Protein AF-A0A359IE74-F1 (afdb_monomer_lite)

Secondary structure (DSSP, 8-state):
-GGGGSS-EEEEETTEEEEE-GGGHHHHHHHHHH-HHHHHHHHHHHSHHHHHHHSS---HHHHHHHHHHHHHHHHHHHHHHHHHHH-S-GGG-HHHHHHHHHHHHHHHHHHHHHHHHHTHHHH-TTSPPPPSS--HHHHHHHHHHHHHHHHHHHHHHHHHHH-HHHHHHTTPPP-GGGGGTTTHHHHHHHHHHHHHHHHHHHIIIIISTT-S-HHHHHTT-S--TTHHHHHHHHHHHHHHHHHHHHHHHHHHHHHHHHHHHHHHHHS--

Sequence (269 aa):
SFFLNIHPLNINMEPIDIPLYMGLFFPVYIAIVWGWKYGLASAFSGGYLSILLFRHGTDYGQLYFFTFYILWVLWHGLGKNFSRETGDTVWTNMIVLELLYRFVVILSVFTLFPVLVSLKSTLWAGSTPIRSILSTTEARYHILVQSIFGLYSILFFRVALTNSQVRRFFHLEPLPWKRHVNIFFPGLIFLILLCWLVSAFIRYIIIYSGTIPFVNILFYQIYNQSVIRDMLPVYVLTVSLIYLEYTIRKLHIQWDSTLADVHTKYCKQ

Structure (mmCIF, N/CA/C/O backbone):
data_AF-A0A359IE74-F1
#
_entry.id   AF-A0A359IE74-F1
#
loop_
_atom_site.group_PDB
_atom_site.id
_ato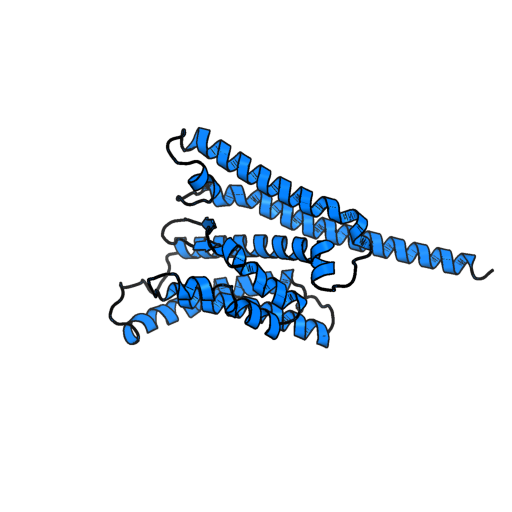m_site.type_symbol
_atom_site.label_atom_id
_atom_site.label_alt_id
_atom_site.label_comp_id
_atom_site.label_asym_id
_atom_site.label_entity_id
_atom_site.label_seq_id
_atom_site.pdbx_PDB_ins_code
_atom_site.Cartn_x
_atom_site.Cartn_y
_atom_site.Cartn_z
_atom_site.occupancy
_atom_site.B_iso_or_equiv
_atom_site.auth_seq_id
_atom_site.auth_comp_id
_atom_site.auth_asym_id
_atom_site.auth_atom_id
_atom_site.pdbx_PDB_model_num
ATOM 1 N N . SER A 1 1 ? -3.377 -16.150 -0.375 1.00 52.22 1 SER A N 1
ATOM 2 C CA . SER A 1 1 ? -2.047 -15.540 -0.577 1.00 52.22 1 SER A CA 1
ATOM 3 C C . SER A 1 1 ? -1.299 -16.197 -1.729 1.00 52.22 1 SER A C 1
ATOM 5 O O . SER A 1 1 ? -1.081 -15.525 -2.722 1.00 52.22 1 SER A O 1
ATOM 7 N N . PHE A 1 2 ? -1.008 -17.505 -1.666 1.00 51.34 2 PHE A N 1
ATOM 8 C CA . PHE A 1 2 ? -0.170 -18.208 -2.653 1.00 51.34 2 PHE A CA 1
ATOM 9 C C . PHE A 1 2 ? -0.592 -18.014 -4.127 1.00 51.34 2 PHE A C 1
ATOM 11 O O . PHE A 1 2 ? 0.207 -17.543 -4.926 1.00 51.34 2 PHE A O 1
ATOM 18 N N . PHE A 1 3 ? -1.865 -18.245 -4.477 1.00 55.50 3 PHE A N 1
ATOM 19 C CA . PHE A 1 3 ? -2.357 -18.048 -5.854 1.00 55.50 3 PHE A CA 1
ATOM 20 C C . PHE A 1 3 ? -2.338 -16.585 -6.338 1.00 55.50 3 PHE A C 1
ATOM 22 O O . PHE A 1 3 ? -2.220 -16.325 -7.530 1.00 55.50 3 PHE A O 1
ATOM 29 N N . LEU A 1 4 ? -2.404 -15.616 -5.418 1.00 55.91 4 LEU A N 1
ATOM 30 C CA . LEU A 1 4 ? -2.333 -14.182 -5.736 1.00 55.91 4 LEU A CA 1
ATOM 31 C C . LEU A 1 4 ? -0.892 -13.698 -5.964 1.00 55.91 4 LEU A C 1
ATOM 33 O O . LEU A 1 4 ? -0.689 -12.533 -6.301 1.00 55.91 4 LEU A O 1
ATOM 37 N N . ASN A 1 5 ? 0.093 -14.583 -5.786 1.00 61.34 5 ASN A N 1
ATOM 38 C CA . ASN A 1 5 ? 1.496 -14.330 -6.098 1.00 61.34 5 ASN A CA 1
ATOM 39 C C . ASN A 1 5 ? 1.911 -14.900 -7.470 1.00 61.34 5 ASN A C 1
ATOM 41 O O . ASN A 1 5 ? 3.084 -14.828 -7.815 1.00 61.34 5 ASN A O 1
ATOM 45 N N . ILE A 1 6 ? 0.976 -15.458 -8.253 1.00 59.03 6 ILE A N 1
ATOM 46 C CA . ILE A 1 6 ? 1.282 -16.112 -9.539 1.00 59.03 6 ILE A CA 1
ATOM 47 C C . ILE A 1 6 ? 1.442 -15.093 -10.681 1.00 59.03 6 ILE A C 1
ATOM 49 O O . ILE A 1 6 ? 2.279 -15.282 -11.558 1.00 59.03 6 ILE A O 1
ATOM 53 N N . HIS A 1 7 ? 0.689 -13.987 -10.654 1.00 63.03 7 HIS A N 1
ATOM 54 C CA . HIS A 1 7 ? 0.748 -12.945 -11.683 1.00 63.03 7 HIS A CA 1
ATOM 55 C C . HIS A 1 7 ? 1.039 -11.577 -11.058 1.00 63.03 7 HIS A C 1
ATOM 57 O O . HIS A 1 7 ? 0.107 -10.908 -10.601 1.00 63.03 7 HIS A O 1
ATOM 63 N N . PRO A 1 8 ? 2.315 -11.157 -10.993 1.00 67.81 8 PRO A N 1
ATOM 64 C CA . PRO A 1 8 ? 2.643 -9.824 -10.523 1.00 67.81 8 PRO A CA 1
ATOM 65 C C . PRO A 1 8 ? 2.157 -8.756 -11.501 1.00 67.81 8 PRO A C 1
ATOM 67 O O . PRO A 1 8 ? 2.210 -8.917 -12.721 1.00 67.81 8 PRO A O 1
ATOM 70 N N . LEU A 1 9 ? 1.745 -7.624 -10.940 1.00 64.88 9 LEU A N 1
ATOM 71 C CA . LEU A 1 9 ? 1.675 -6.363 -11.660 1.00 64.88 9 LEU A CA 1
ATOM 72 C C . LEU A 1 9 ? 3.102 -5.856 -11.840 1.00 64.88 9 LEU A C 1
ATOM 74 O O . LEU A 1 9 ? 3.692 -5.322 -10.904 1.00 64.88 9 LEU A O 1
ATOM 78 N N . ASN A 1 10 ? 3.680 -6.058 -13.016 1.00 66.38 10 ASN A N 1
ATOM 79 C CA . ASN A 1 10 ? 5.027 -5.577 -13.288 1.00 66.38 10 ASN A CA 1
ATOM 80 C C . ASN A 1 10 ? 4.929 -4.095 -13.607 1.00 66.38 10 ASN A C 1
ATOM 82 O O . ASN A 1 10 ? 4.446 -3.727 -14.667 1.00 66.38 10 ASN A O 1
ATOM 86 N N . ILE A 1 11 ? 5.353 -3.229 -12.692 1.00 61.28 11 ILE A N 1
ATOM 87 C CA . ILE A 1 11 ? 5.540 -1.826 -13.050 1.00 61.28 11 ILE A CA 1
ATOM 88 C C . ILE A 1 11 ? 6.911 -1.768 -13.716 1.00 61.28 11 ILE A C 1
ATOM 90 O O . ILE A 1 11 ? 7.940 -1.726 -13.039 1.00 61.28 11 ILE A O 1
ATOM 94 N N . ASN A 1 12 ? 6.906 -1.876 -15.044 1.00 58.06 12 ASN A N 1
ATOM 95 C CA . ASN A 1 12 ? 8.107 -1.783 -15.854 1.00 58.06 12 ASN A CA 1
ATOM 96 C C . ASN A 1 12 ? 8.307 -0.315 -16.248 1.00 58.06 12 ASN A C 1
ATOM 98 O O . ASN A 1 12 ? 7.604 0.222 -17.109 1.00 58.06 12 ASN A O 1
ATOM 102 N N . MET A 1 13 ? 9.230 0.365 -15.572 1.00 51.66 13 MET A N 1
ATOM 103 C CA . MET A 1 13 ? 9.846 1.569 -16.116 1.00 51.66 13 MET A CA 1
ATOM 104 C C . MET A 1 13 ? 11.349 1.345 -16.068 1.00 51.66 13 MET A C 1
ATOM 106 O O . MET A 1 13 ? 11.939 1.336 -14.988 1.00 51.66 13 MET A O 1
ATOM 110 N N . GLU A 1 14 ? 11.947 1.088 -17.230 1.00 50.47 14 GLU A N 1
ATOM 111 C CA . GLU A 1 14 ? 13.381 0.862 -17.374 1.00 50.47 14 GLU A CA 1
ATOM 112 C C . GLU A 1 14 ? 14.179 1.881 -16.538 1.00 50.47 14 GLU A C 1
ATOM 114 O O . GLU A 1 14 ? 13.863 3.078 -16.566 1.00 50.47 14 GLU A O 1
ATOM 119 N N . PRO A 1 15 ? 15.191 1.432 -15.773 1.00 49.62 15 PRO A N 1
ATOM 120 C CA . PRO A 1 15 ? 15.859 0.129 -15.868 1.00 49.62 15 PRO A CA 1
ATOM 121 C C . PRO A 1 15 ? 15.415 -0.932 -14.834 1.00 49.62 15 PRO A C 1
ATOM 123 O O . PRO A 1 15 ? 16.080 -1.959 -14.721 1.00 49.62 15 PRO A O 1
ATOM 126 N N . ILE A 1 16 ? 14.343 -0.717 -14.053 1.00 50.56 16 ILE A N 1
ATOM 127 C CA . ILE A 1 16 ? 13.986 -1.612 -12.932 1.00 50.56 16 ILE A CA 1
ATOM 128 C C . ILE A 1 16 ? 12.548 -2.133 -13.050 1.00 50.56 16 ILE A C 1
ATOM 130 O O . ILE A 1 16 ? 11.581 -1.379 -12.930 1.00 50.56 16 ILE A O 1
ATOM 134 N N . ASP A 1 17 ? 12.424 -3.455 -13.171 1.00 56.72 17 ASP A N 1
ATOM 135 C CA . ASP A 1 17 ? 11.164 -4.186 -13.051 1.00 56.72 17 ASP A CA 1
ATOM 136 C C . ASP A 1 17 ? 10.795 -4.411 -11.582 1.00 56.72 17 ASP A C 1
ATOM 138 O O . ASP A 1 17 ? 11.480 -5.144 -10.860 1.00 56.72 17 ASP A O 1
ATOM 142 N N . ILE A 1 18 ? 9.685 -3.816 -11.134 1.00 61.81 18 ILE A N 1
ATOM 143 C CA . ILE A 1 18 ? 9.160 -4.039 -9.781 1.00 61.81 18 ILE A CA 1
ATOM 144 C C . ILE A 1 18 ? 7.861 -4.846 -9.882 1.00 61.81 18 ILE A C 1
ATOM 146 O O . ILE A 1 18 ? 6.803 -4.277 -10.171 1.00 61.81 18 ILE A O 1
ATOM 150 N N . PRO A 1 19 ? 7.915 -6.169 -9.646 1.00 65.50 19 PRO A N 1
ATOM 151 C CA . PRO A 1 19 ? 6.724 -6.999 -9.598 1.00 65.50 19 PRO A CA 1
ATOM 152 C C . PRO A 1 19 ? 5.940 -6.721 -8.310 1.00 65.50 19 PRO A C 1
ATOM 154 O O . PRO A 1 19 ? 6.391 -7.007 -7.199 1.00 65.50 19 PRO A O 1
ATOM 157 N N . LEU A 1 20 ? 4.739 -6.174 -8.459 1.00 68.50 20 LEU A N 1
ATOM 158 C CA . LEU A 1 20 ? 3.780 -5.978 -7.384 1.00 68.50 20 LEU A CA 1
ATOM 159 C C . LEU A 1 20 ? 2.907 -7.230 -7.234 1.00 68.50 20 LEU A C 1
ATOM 161 O O . LEU A 1 20 ? 2.077 -7.537 -8.090 1.00 68.50 20 LEU A O 1
ATOM 165 N N . TYR A 1 21 ? 3.059 -7.930 -6.113 1.00 75.06 21 TYR A N 1
ATOM 166 C CA . TYR A 1 21 ? 2.271 -9.120 -5.798 1.00 75.06 21 TYR A CA 1
ATOM 167 C C . TYR A 1 21 ? 1.145 -8.788 -4.817 1.00 75.06 21 TYR A C 1
ATOM 169 O O . TYR A 1 21 ? 1.385 -8.346 -3.692 1.00 75.06 21 TYR A O 1
ATOM 177 N N . MET A 1 22 ? -0.098 -9.062 -5.214 1.00 73.19 22 MET A N 1
ATOM 178 C CA . MET A 1 22 ? -1.274 -8.805 -4.373 1.00 73.19 22 MET A CA 1
ATOM 179 C C . MET A 1 22 ? -1.288 -9.651 -3.090 1.00 73.19 22 MET A C 1
ATOM 181 O O . MET A 1 22 ? -1.887 -9.259 -2.089 1.00 73.19 22 MET A O 1
ATOM 185 N N . GLY A 1 23 ? -0.603 -10.799 -3.065 1.00 76.38 23 GLY A N 1
ATOM 186 C CA . GLY A 1 23 ? -0.482 -11.602 -1.848 1.00 76.38 23 GLY A CA 1
ATOM 187 C C . GLY A 1 23 ? 0.313 -10.922 -0.726 1.00 76.38 23 GLY A C 1
ATOM 188 O O . GLY A 1 23 ? 0.154 -11.309 0.430 1.00 76.38 23 GLY A O 1
ATOM 189 N N . LEU A 1 24 ? 1.098 -9.875 -1.014 1.00 82.44 24 LEU A N 1
ATOM 190 C CA . LEU A 1 24 ? 1.901 -9.162 -0.007 1.00 82.44 24 LEU A CA 1
ATOM 191 C C . LEU A 1 24 ? 1.061 -8.326 0.955 1.00 82.44 24 LEU A C 1
ATOM 193 O O . LEU A 1 24 ? 1.463 -8.111 2.094 1.00 82.44 24 LEU A O 1
ATOM 197 N N . PHE A 1 25 ? -0.127 -7.889 0.545 1.00 87.31 25 PHE A N 1
ATOM 198 C CA . PHE A 1 25 ? -0.989 -7.112 1.430 1.00 87.31 25 PHE A CA 1
ATOM 199 C C . PHE A 1 25 ? -1.584 -7.958 2.563 1.00 87.31 25 PHE A C 1
ATOM 201 O O . PHE A 1 25 ? -1.911 -7.417 3.616 1.00 87.31 25 PHE A O 1
ATOM 208 N N . PHE A 1 26 ? -1.721 -9.278 2.387 1.00 87.69 26 PHE A N 1
ATOM 209 C CA . PHE A 1 26 ? -2.405 -10.133 3.366 1.00 87.69 26 PHE A CA 1
ATOM 210 C C . PHE A 1 26 ? -1.695 -10.184 4.725 1.00 87.69 26 PHE A C 1
ATOM 212 O O . PHE A 1 26 ? -2.362 -9.961 5.737 1.00 87.69 26 PHE A O 1
ATOM 219 N N . PRO A 1 27 ? -0.373 -10.424 4.802 1.00 90.81 27 PRO A N 1
ATOM 220 C CA . PRO A 1 27 ? 0.292 -10.491 6.102 1.00 90.81 27 PRO A CA 1
ATOM 221 C C . PRO A 1 27 ? 0.348 -9.140 6.817 1.00 90.81 27 PRO A C 1
ATOM 223 O O . PRO A 1 27 ? 0.246 -9.091 8.040 1.00 90.81 27 PRO A O 1
ATOM 226 N N . VAL A 1 28 ? 0.414 -8.037 6.066 1.00 92.44 28 VAL A N 1
ATOM 227 C CA . VAL A 1 28 ? 0.318 -6.681 6.626 1.00 92.44 28 VAL A CA 1
ATOM 228 C C . VAL A 1 28 ? -1.088 -6.413 7.147 1.00 92.44 28 VAL A C 1
ATOM 230 O O . VAL A 1 28 ? -1.244 -5.933 8.263 1.00 92.44 28 VAL A O 1
ATOM 233 N N . TYR A 1 29 ? -2.119 -6.794 6.394 1.00 91.25 29 TYR A N 1
ATOM 234 C CA . TYR A 1 29 ? -3.507 -6.705 6.837 1.00 91.25 29 TYR A CA 1
ATOM 235 C C . TYR A 1 29 ? -3.725 -7.475 8.150 1.00 91.25 29 TYR A C 1
ATOM 237 O O . TYR A 1 29 ? -4.303 -6.950 9.100 1.00 91.25 29 TYR A O 1
ATOM 245 N N . ILE A 1 30 ? -3.193 -8.697 8.244 1.00 91.69 30 ILE A N 1
ATOM 246 C CA . ILE A 1 30 ? -3.219 -9.498 9.473 1.00 91.69 30 ILE A CA 1
ATOM 247 C C . ILE A 1 30 ? -2.476 -8.790 10.614 1.00 91.69 30 ILE A C 1
ATOM 249 O O . ILE A 1 30 ? -2.966 -8.776 11.744 1.00 91.69 30 ILE A O 1
ATOM 253 N N . ALA A 1 31 ? -1.331 -8.164 10.330 1.00 94.19 31 ALA A N 1
ATOM 254 C CA . ALA A 1 31 ? -0.577 -7.396 11.315 1.00 94.19 31 ALA A CA 1
ATOM 255 C C . ALA A 1 31 ? -1.369 -6.190 11.846 1.00 94.19 31 ALA A C 1
ATOM 257 O O . ALA A 1 31 ? -1.415 -5.984 13.057 1.00 94.19 31 ALA A O 1
ATOM 258 N N . ILE A 1 32 ? -2.043 -5.441 10.967 1.00 92.81 32 ILE A N 1
ATOM 259 C CA . ILE A 1 32 ? -2.901 -4.302 11.335 1.00 92.81 32 ILE A CA 1
ATOM 260 C C . ILE A 1 32 ? -4.031 -4.751 12.272 1.00 92.81 32 ILE A C 1
ATOM 262 O O . ILE A 1 32 ? -4.409 -4.027 13.191 1.00 92.81 32 ILE A O 1
ATOM 266 N N . VAL A 1 33 ? -4.574 -5.951 12.058 1.00 92.06 33 VAL A N 1
ATOM 267 C CA . VAL A 1 33 ? -5.719 -6.455 12.822 1.00 92.06 33 VAL A CA 1
ATOM 268 C C . VAL A 1 33 ? -5.304 -7.082 14.158 1.00 92.06 33 VAL A C 1
ATOM 270 O O . VAL A 1 33 ? -5.846 -6.727 15.210 1.00 92.06 33 VAL A O 1
ATOM 273 N N . TRP A 1 34 ? -4.349 -8.013 14.139 1.00 92.38 34 TRP A N 1
ATOM 274 C CA . TRP A 1 34 ? -4.013 -8.848 15.299 1.00 92.38 34 TRP A CA 1
ATOM 275 C C . TRP A 1 34 ? -2.658 -8.529 15.942 1.00 92.38 34 TRP A C 1
ATOM 277 O O . TRP A 1 34 ? -2.411 -8.962 17.072 1.00 92.38 34 TRP A O 1
ATOM 287 N N . GLY A 1 35 ? -1.822 -7.725 15.288 1.00 93.50 35 GLY A N 1
ATOM 288 C CA . GLY A 1 35 ? -0.485 -7.350 15.743 1.00 93.50 35 GLY A CA 1
ATOM 289 C C . GLY A 1 35 ? 0.632 -8.122 15.036 1.00 93.50 35 GLY A C 1
ATOM 290 O O . GLY A 1 35 ? 0.406 -9.076 14.285 1.00 93.50 35 GLY A O 1
ATOM 291 N N . TRP A 1 36 ? 1.874 -7.712 15.295 1.00 95.06 36 TRP A N 1
ATOM 292 C CA . TRP A 1 36 ? 3.046 -8.154 14.526 1.00 95.06 36 TRP A CA 1
ATOM 293 C C . TRP A 1 36 ? 3.308 -9.666 14.578 1.00 95.06 36 TRP A C 1
ATOM 295 O O . TRP A 1 36 ? 3.717 -10.235 13.570 1.00 95.06 36 TRP A O 1
ATOM 305 N N . LYS A 1 37 ? 3.034 -10.339 15.708 1.00 95.31 37 LYS A N 1
ATOM 306 C CA . LYS A 1 37 ? 3.275 -11.789 15.866 1.00 95.31 37 LYS A CA 1
ATOM 307 C C . LYS A 1 37 ? 2.498 -12.609 14.830 1.00 95.31 37 LYS A C 1
ATOM 309 O O . LYS A 1 37 ? 3.065 -13.465 14.156 1.00 95.31 3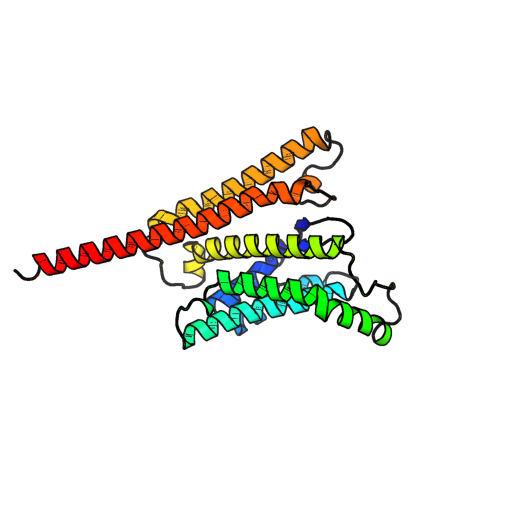7 LYS A O 1
ATOM 314 N N . TYR A 1 38 ? 1.213 -12.298 14.668 1.00 93.25 38 TYR A N 1
ATOM 315 C CA . TYR A 1 38 ? 0.338 -12.960 13.698 1.00 93.25 38 TYR A CA 1
ATOM 316 C C . TYR A 1 38 ? 0.671 -12.547 12.263 1.00 93.25 38 TYR A C 1
ATOM 318 O O . TYR A 1 38 ? 0.653 -13.381 11.359 1.00 93.25 38 TYR A O 1
ATOM 326 N N . GLY A 1 39 ? 1.028 -11.274 12.062 1.00 92.31 39 GLY A N 1
ATOM 327 C CA . GLY A 1 39 ? 1.494 -10.771 10.772 1.00 92.31 39 GLY A CA 1
ATOM 328 C C . GLY A 1 39 ? 2.724 -11.524 10.269 1.00 92.31 39 GLY A C 1
ATOM 329 O O . GLY A 1 39 ? 2.730 -12.007 9.139 1.00 92.31 39 GLY A O 1
ATOM 330 N N . LEU A 1 40 ? 3.740 -11.697 11.120 1.00 93.25 40 LEU A N 1
ATOM 331 C CA . LEU A 1 40 ? 4.943 -12.458 10.784 1.00 93.25 40 LEU A CA 1
ATOM 332 C C . LEU A 1 40 ? 4.624 -13.923 10.492 1.00 93.25 40 LEU A C 1
ATOM 334 O O . LEU A 1 40 ? 5.048 -14.434 9.459 1.00 93.25 40 LEU A O 1
ATOM 338 N N . ALA A 1 41 ? 3.835 -14.588 11.342 1.00 92.06 41 ALA A N 1
ATOM 339 C CA . ALA A 1 41 ? 3.424 -15.972 11.101 1.00 92.06 41 ALA A CA 1
ATOM 340 C C . ALA A 1 41 ? 2.729 -16.131 9.733 1.00 92.06 41 ALA A C 1
ATOM 342 O O . ALA A 1 41 ? 2.985 -17.086 8.996 1.00 92.06 41 ALA A O 1
ATOM 343 N N . SER A 1 42 ? 1.905 -15.156 9.337 1.00 89.06 42 SER A N 1
ATOM 344 C CA . SER A 1 42 ? 1.301 -15.128 8.003 1.00 89.06 42 SER A CA 1
ATOM 345 C C . SER A 1 42 ? 2.318 -14.857 6.886 1.00 89.06 42 SER A C 1
ATOM 347 O O . SER A 1 42 ? 2.252 -15.476 5.822 1.00 89.06 42 SER A O 1
ATOM 349 N N . ALA A 1 43 ? 3.284 -13.968 7.116 1.00 87.62 43 ALA A N 1
ATOM 350 C CA . ALA A 1 43 ? 4.324 -13.647 6.145 1.00 87.62 43 ALA A CA 1
ATOM 351 C C . ALA A 1 43 ? 5.191 -14.870 5.814 1.00 87.62 43 ALA A C 1
ATOM 353 O O . ALA A 1 43 ? 5.470 -15.111 4.636 1.00 87.62 43 ALA A O 1
ATOM 354 N N . PHE A 1 44 ? 5.542 -15.665 6.830 1.00 86.06 44 PHE A N 1
ATOM 355 C CA . PHE A 1 44 ? 6.344 -16.881 6.685 1.00 86.06 44 PHE A CA 1
ATOM 356 C C . PHE A 1 44 ? 5.555 -18.095 6.165 1.00 86.06 44 PHE A C 1
ATOM 358 O O . PHE A 1 44 ? 6.159 -18.993 5.596 1.00 86.06 44 PHE A O 1
ATOM 365 N N . SER A 1 45 ? 4.225 -18.135 6.285 1.00 81.62 45 SER A N 1
ATOM 366 C CA . SER A 1 45 ? 3.417 -19.278 5.807 1.00 81.62 45 SER A CA 1
ATOM 367 C C . SER A 1 45 ? 2.969 -19.188 4.343 1.00 81.62 45 SER A C 1
ATOM 369 O O . SER A 1 45 ? 2.544 -20.187 3.769 1.00 81.62 45 SER A O 1
ATOM 371 N N . GLY A 1 46 ? 3.054 -18.019 3.700 1.00 66.75 46 GLY A N 1
ATOM 372 C CA . GLY A 1 46 ? 2.651 -17.895 2.292 1.00 66.75 46 GLY A CA 1
ATOM 373 C C . GLY A 1 46 ? 2.797 -16.512 1.656 1.00 66.75 46 GLY A C 1
ATOM 374 O O . GLY A 1 46 ? 2.189 -16.268 0.611 1.00 66.75 46 GLY A O 1
ATOM 375 N N . GLY A 1 47 ? 3.530 -15.587 2.287 1.00 68.31 47 GLY A N 1
ATOM 376 C CA . GLY A 1 47 ? 3.841 -14.257 1.752 1.00 68.31 47 GLY A CA 1
ATOM 377 C C . GLY A 1 47 ? 5.059 -14.273 0.822 1.00 68.31 47 GLY A C 1
ATOM 378 O O . GLY A 1 47 ? 5.260 -15.221 0.063 1.00 68.31 47 GLY A O 1
ATOM 379 N N . TYR A 1 48 ? 5.907 -13.244 0.913 1.00 70.56 48 TYR A N 1
ATOM 380 C CA . TYR A 1 48 ? 7.122 -13.108 0.092 1.00 70.56 48 TYR A CA 1
ATOM 381 C C . TYR A 1 48 ? 8.125 -14.266 0.271 1.00 70.56 48 TYR A C 1
ATOM 383 O O . TYR A 1 48 ? 8.942 -14.494 -0.614 1.00 70.56 48 TYR A O 1
ATOM 391 N N . LEU A 1 49 ? 8.034 -15.058 1.352 1.00 71.12 49 LEU A N 1
ATOM 392 C CA . LEU A 1 49 ? 8.858 -16.264 1.510 1.00 71.12 49 LEU A CA 1
ATOM 393 C C . LEU A 1 49 ? 8.654 -17.251 0.351 1.00 71.12 49 LEU A C 1
ATOM 395 O O . LEU A 1 49 ? 9.619 -17.824 -0.136 1.00 71.12 49 LEU A O 1
ATOM 399 N N . SER A 1 50 ? 7.420 -17.402 -0.138 1.00 64.94 50 SER A N 1
ATOM 400 C CA . SER A 1 50 ? 7.154 -18.238 -1.316 1.00 64.94 50 SER A CA 1
ATOM 401 C C . SER A 1 50 ? 7.900 -17.719 -2.552 1.00 64.94 50 SER A C 1
ATOM 403 O O . SER A 1 50 ? 8.533 -18.488 -3.264 1.00 64.94 50 SER A O 1
ATOM 405 N N . ILE A 1 51 ? 7.929 -16.403 -2.754 1.00 65.88 51 ILE A N 1
ATOM 406 C CA . ILE A 1 51 ? 8.653 -15.770 -3.864 1.00 65.88 51 ILE A CA 1
ATOM 407 C C . ILE A 1 51 ? 10.164 -16.003 -3.722 1.00 65.88 51 ILE A C 1
ATOM 409 O O . ILE A 1 51 ? 10.827 -16.300 -4.710 1.00 65.88 51 ILE A O 1
ATOM 413 N N . LEU A 1 52 ? 10.693 -15.922 -2.499 1.00 68.38 52 LEU A N 1
ATOM 414 C CA . LEU A 1 52 ? 12.109 -16.145 -2.204 1.00 68.38 52 LEU A CA 1
ATOM 415 C C . LEU A 1 52 ? 12.533 -17.613 -2.385 1.00 68.38 52 LEU A C 1
ATOM 417 O O . LEU A 1 52 ? 13.646 -17.870 -2.826 1.00 68.38 52 LEU A O 1
ATOM 421 N N . LEU A 1 53 ? 11.656 -18.571 -2.067 1.00 65.94 53 LEU A N 1
ATOM 422 C CA . LEU A 1 53 ? 11.942 -20.005 -2.190 1.00 65.94 53 LEU A CA 1
ATOM 423 C C . LEU A 1 53 ? 11.793 -20.534 -3.624 1.00 65.94 53 LEU A C 1
ATOM 425 O O . LEU A 1 53 ? 12.519 -21.448 -4.005 1.00 65.94 53 LEU A O 1
ATOM 429 N N . PHE A 1 54 ? 10.857 -19.990 -4.409 1.00 61.66 54 PHE A N 1
ATOM 430 C CA . PHE A 1 54 ? 10.519 -20.523 -5.736 1.00 61.66 54 PHE A CA 1
ATOM 431 C C . PHE A 1 54 ? 11.120 -19.738 -6.912 1.00 61.66 54 PHE A C 1
ATOM 433 O O . PHE A 1 54 ? 11.096 -20.233 -8.039 1.00 61.66 54 PHE A O 1
ATOM 440 N N . ARG A 1 55 ? 11.674 -18.536 -6.697 1.00 61.12 55 ARG A N 1
ATOM 441 C CA . ARG A 1 55 ? 12.358 -17.782 -7.757 1.00 61.12 55 ARG A CA 1
ATOM 442 C C . ARG A 1 55 ? 13.852 -18.112 -7.758 1.00 61.12 55 ARG A C 1
ATOM 444 O O . ARG A 1 55 ? 14.576 -17.753 -6.837 1.00 61.12 55 ARG A O 1
ATOM 451 N N . HIS A 1 56 ? 14.327 -18.775 -8.811 1.00 44.12 56 HIS A N 1
ATOM 452 C CA . HIS A 1 56 ? 15.760 -18.996 -9.015 1.00 44.12 56 HIS A CA 1
ATOM 453 C C . HIS A 1 56 ? 16.467 -17.686 -9.399 1.00 44.12 56 HIS A C 1
ATOM 455 O O . HIS A 1 56 ? 16.038 -16.994 -10.321 1.00 44.12 56 HIS A O 1
ATOM 461 N N . GLY A 1 57 ? 17.548 -17.363 -8.682 1.00 47.69 57 GLY A N 1
ATOM 462 C CA . GLY A 1 57 ? 18.366 -16.159 -8.870 1.00 47.69 57 GLY A CA 1
ATOM 463 C C . GLY A 1 57 ? 18.383 -15.300 -7.608 1.00 47.69 57 GLY A C 1
ATOM 464 O O . GLY A 1 57 ? 17.545 -14.421 -7.442 1.00 47.69 57 GLY A O 1
ATOM 465 N N . THR A 1 58 ? 19.312 -15.565 -6.690 1.00 48.91 58 THR A N 1
ATOM 466 C CA . THR A 1 58 ? 19.494 -14.785 -5.456 1.00 48.91 58 THR A CA 1
ATOM 467 C C . THR A 1 58 ? 20.215 -13.475 -5.750 1.00 48.91 58 THR A C 1
ATOM 469 O O . THR A 1 58 ? 21.404 -13.321 -5.477 1.00 48.91 58 THR A O 1
ATOM 472 N N . ASP A 1 59 ? 19.486 -12.516 -6.309 1.00 59.09 59 ASP A N 1
ATOM 473 C CA . ASP A 1 59 ? 19.970 -11.146 -6.424 1.00 59.09 59 ASP A CA 1
ATOM 474 C C . ASP A 1 59 ? 19.762 -10.397 -5.107 1.00 59.09 59 ASP A C 1
ATOM 476 O O . ASP A 1 59 ? 18.720 -10.509 -4.459 1.00 59.09 59 ASP A O 1
ATOM 480 N N . TYR A 1 60 ? 20.740 -9.569 -4.738 1.00 61.53 60 TYR A N 1
ATOM 481 C CA . TYR A 1 60 ? 20.720 -8.716 -3.545 1.00 61.53 60 TYR A CA 1
ATOM 482 C C . TYR A 1 60 ? 19.407 -7.917 -3.393 1.00 61.53 60 TYR A C 1
ATOM 484 O O . TYR A 1 60 ? 18.889 -7.728 -2.290 1.00 61.53 60 TYR A O 1
ATOM 492 N N . GLY A 1 61 ? 18.821 -7.495 -4.519 1.00 64.50 61 GLY A N 1
ATOM 493 C CA . GLY A 1 61 ? 17.533 -6.806 -4.553 1.00 64.50 61 GLY A CA 1
ATOM 494 C C . GLY A 1 61 ? 16.389 -7.616 -3.937 1.00 64.50 61 GLY A C 1
ATOM 495 O O . GLY A 1 61 ? 15.539 -7.045 -3.264 1.00 64.50 61 GLY A O 1
ATOM 496 N N . GLN A 1 62 ? 16.375 -8.944 -4.079 1.00 68.88 62 GLN A N 1
ATOM 497 C CA . GLN A 1 62 ? 15.319 -9.780 -3.501 1.00 68.88 62 GLN A CA 1
ATOM 498 C C . GLN A 1 62 ? 15.386 -9.821 -1.975 1.00 68.88 62 GLN A C 1
ATOM 500 O O . GLN A 1 62 ? 14.343 -9.738 -1.327 1.00 68.88 62 GLN A O 1
ATOM 505 N N . LEU A 1 63 ? 16.593 -9.892 -1.404 1.00 72.75 63 LEU A N 1
ATOM 506 C CA . LEU A 1 63 ? 16.789 -9.814 0.04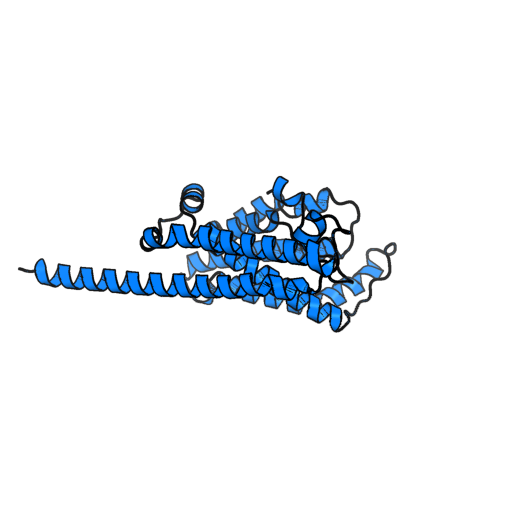4 1.00 72.75 63 LEU A CA 1
ATOM 507 C C . LEU A 1 63 ? 16.404 -8.430 0.574 1.00 72.75 63 LEU A C 1
ATOM 509 O O . LEU A 1 63 ? 15.737 -8.337 1.603 1.00 72.75 63 LEU A O 1
ATOM 513 N N . TYR A 1 64 ? 16.766 -7.365 -0.148 1.00 75.38 64 TYR A N 1
ATOM 514 C CA . TYR A 1 64 ? 16.343 -6.001 0.166 1.00 75.38 64 TYR A CA 1
ATOM 515 C C . TYR A 1 64 ? 14.809 -5.894 0.201 1.00 75.38 64 TYR A C 1
ATOM 517 O O . TYR A 1 64 ? 14.240 -5.526 1.228 1.00 75.38 64 TYR A O 1
ATOM 525 N N . PHE A 1 65 ? 14.117 -6.310 -0.864 1.00 76.25 65 PHE A N 1
ATOM 526 C CA . PHE A 1 65 ? 12.653 -6.274 -0.918 1.00 76.25 65 PHE A CA 1
ATOM 527 C C . PHE A 1 65 ? 11.996 -7.158 0.146 1.00 76.25 65 PHE A C 1
ATOM 529 O O . PHE A 1 65 ? 11.026 -6.728 0.768 1.00 76.25 65 PHE A O 1
ATOM 536 N N . PHE A 1 66 ? 12.535 -8.353 0.410 1.00 79.88 66 PHE A N 1
ATOM 537 C CA . PHE A 1 66 ? 12.043 -9.224 1.478 1.00 79.88 66 PHE A CA 1
ATOM 538 C C . PHE A 1 66 ? 12.195 -8.575 2.857 1.00 79.88 66 PHE A C 1
ATOM 540 O O . PHE A 1 66 ? 11.255 -8.581 3.649 1.00 79.88 66 PHE A O 1
ATOM 547 N N . THR A 1 67 ? 13.351 -7.969 3.130 1.00 84.56 67 THR A N 1
ATOM 548 C CA . THR A 1 67 ? 13.632 -7.297 4.405 1.00 84.56 67 THR A CA 1
ATOM 549 C C . THR A 1 67 ? 12.663 -6.146 4.631 1.00 84.56 67 THR A C 1
ATOM 551 O O . THR A 1 67 ? 12.038 -6.063 5.688 1.00 84.56 67 THR A O 1
ATOM 554 N N . PHE A 1 68 ? 12.465 -5.294 3.621 1.00 88.31 68 PHE A N 1
ATOM 555 C CA . PHE A 1 68 ? 11.501 -4.203 3.715 1.00 88.31 68 PHE A CA 1
ATOM 556 C C . PHE A 1 68 ? 10.071 -4.714 3.835 1.00 88.31 68 PHE A C 1
ATOM 558 O O . PHE A 1 68 ? 9.309 -4.173 4.630 1.00 88.31 68 PHE A O 1
ATOM 565 N N . TYR A 1 69 ? 9.713 -5.793 3.147 1.00 88.06 69 TYR A N 1
ATOM 566 C CA . TYR A 1 69 ? 8.416 -6.435 3.312 1.00 88.06 69 TYR A CA 1
ATOM 567 C C . TYR A 1 69 ? 8.178 -6.932 4.751 1.00 88.06 69 TYR A C 1
ATOM 569 O O . TYR A 1 69 ? 7.132 -6.647 5.331 1.00 88.06 69 TYR A O 1
ATOM 577 N N . ILE A 1 70 ? 9.148 -7.611 5.369 1.00 92.50 70 ILE A N 1
ATOM 578 C CA . ILE A 1 70 ? 9.052 -8.018 6.779 1.00 92.50 70 ILE A CA 1
ATOM 579 C C . ILE A 1 70 ? 8.972 -6.792 7.694 1.00 92.50 70 ILE A C 1
ATOM 581 O O . ILE A 1 70 ? 8.147 -6.764 8.609 1.00 92.50 70 ILE A O 1
ATOM 585 N N . LEU A 1 71 ? 9.757 -5.748 7.415 1.00 94.19 71 LEU A N 1
ATOM 586 C CA . LEU A 1 71 ? 9.690 -4.488 8.151 1.00 94.19 71 LEU A CA 1
ATOM 587 C C . LEU A 1 71 ? 8.310 -3.832 8.027 1.00 94.19 71 LEU A C 1
ATOM 589 O O . LEU A 1 71 ? 7.825 -3.287 9.005 1.00 94.19 71 LEU A O 1
ATOM 593 N N . TRP A 1 72 ? 7.647 -3.923 6.873 1.00 94.62 72 TRP A N 1
ATOM 594 C CA . TRP A 1 72 ? 6.295 -3.397 6.665 1.00 94.62 72 TRP A CA 1
ATOM 595 C C . TRP A 1 72 ? 5.268 -4.090 7.563 1.00 94.62 72 TRP A C 1
ATOM 597 O O . TRP A 1 72 ? 4.457 -3.437 8.222 1.00 94.62 72 TRP A O 1
ATOM 607 N N . VAL A 1 73 ? 5.343 -5.424 7.630 1.00 94.69 73 VAL A N 1
ATOM 608 C CA . VAL A 1 73 ? 4.508 -6.256 8.506 1.00 94.69 73 VAL A CA 1
ATOM 609 C C . VAL A 1 73 ? 4.757 -5.902 9.973 1.00 94.69 73 VAL A C 1
ATOM 611 O O . VAL A 1 73 ? 3.807 -5.707 10.734 1.00 94.69 73 VAL A O 1
ATOM 614 N N . LEU A 1 74 ? 6.026 -5.780 10.372 1.00 96.50 74 LEU A N 1
ATOM 615 C CA . LEU A 1 74 ? 6.408 -5.375 11.724 1.00 96.50 74 LEU A CA 1
ATOM 616 C C . LEU A 1 74 ? 5.919 -3.967 12.057 1.00 96.50 74 LEU A C 1
ATOM 618 O O . LEU A 1 74 ? 5.332 -3.776 13.114 1.00 96.50 74 LEU A O 1
ATOM 622 N N . TRP A 1 75 ? 6.116 -3.005 11.158 1.00 96.38 75 TRP A N 1
ATOM 623 C CA . TRP A 1 75 ? 5.774 -1.596 11.346 1.00 96.38 75 TRP A CA 1
ATOM 624 C C . TRP A 1 75 ? 4.296 -1.417 11.689 1.00 96.38 75 TRP A C 1
ATOM 626 O O . TRP A 1 75 ? 3.947 -0.856 12.727 1.00 96.38 75 TRP A O 1
ATOM 636 N N . HIS A 1 76 ? 3.415 -1.983 10.863 1.00 94.94 76 HIS A N 1
ATOM 637 C CA . HIS A 1 76 ? 1.973 -1.919 11.100 1.00 94.94 76 HIS A CA 1
ATOM 638 C C . HIS A 1 76 ? 1.525 -2.772 12.286 1.00 94.94 76 HIS A C 1
ATOM 640 O O . HIS A 1 76 ? 0.644 -2.369 13.046 1.00 94.94 76 HIS A O 1
ATOM 646 N N . GLY A 1 77 ? 2.149 -3.932 12.493 1.00 94.81 77 GLY A N 1
ATOM 647 C CA . GLY A 1 77 ? 1.839 -4.797 13.626 1.00 94.81 77 GLY A CA 1
ATOM 648 C C . GLY A 1 77 ? 2.245 -4.213 14.982 1.00 94.81 77 GLY A C 1
ATOM 649 O O . GLY A 1 77 ? 1.538 -4.409 15.970 1.00 94.81 77 GLY A O 1
ATOM 650 N N . LEU A 1 78 ? 3.363 -3.488 15.041 1.00 94.44 78 LEU A N 1
ATOM 651 C CA . LEU A 1 78 ? 3.793 -2.730 16.215 1.00 94.44 78 LEU A CA 1
ATOM 652 C C . LEU A 1 78 ? 2.886 -1.521 16.430 1.00 94.44 78 LEU A C 1
ATOM 654 O O . LEU A 1 78 ? 2.462 -1.296 17.559 1.00 94.44 78 LEU A O 1
ATOM 658 N N . GLY A 1 79 ? 2.495 -0.824 15.358 1.00 93.12 79 GLY A N 1
ATOM 659 C CA . GLY A 1 79 ? 1.490 0.238 15.420 1.00 93.12 79 GLY A CA 1
ATOM 660 C C . GLY A 1 79 ? 0.171 -0.235 16.041 1.00 93.12 79 GLY A C 1
ATOM 661 O O . GLY A 1 79 ? -0.393 0.451 16.895 1.00 93.12 79 GLY A O 1
ATOM 662 N N . LYS A 1 80 ? -0.290 -1.450 15.705 1.00 92.94 80 LYS A N 1
ATOM 663 C CA . LYS A 1 80 ? -1.480 -2.039 16.336 1.00 92.94 80 LYS A CA 1
ATOM 664 C C . LYS A 1 80 ? -1.281 -2.335 17.823 1.00 92.94 80 LYS A C 1
ATOM 666 O O . LYS A 1 80 ? -2.195 -2.106 18.615 1.00 92.94 80 LYS A O 1
ATOM 671 N N . ASN A 1 81 ? -0.123 -2.856 18.215 1.00 92.50 81 ASN A N 1
ATOM 672 C CA . ASN A 1 81 ? 0.165 -3.100 19.628 1.00 92.50 81 ASN A CA 1
ATOM 673 C C . ASN A 1 81 ? 0.223 -1.785 20.414 1.00 92.50 81 ASN A C 1
ATOM 675 O O . ASN A 1 81 ? -0.421 -1.673 21.450 1.00 92.50 81 ASN A O 1
ATOM 679 N N . PHE A 1 82 ? 0.883 -0.767 19.865 1.00 90.94 82 PHE A N 1
ATOM 680 C CA . PHE A 1 82 ? 0.960 0.560 20.467 1.00 90.94 82 PHE A CA 1
ATOM 681 C C . PHE A 1 82 ? -0.422 1.226 20.597 1.00 90.94 82 PHE A C 1
ATOM 683 O O . PHE A 1 82 ? -0.723 1.822 21.627 1.00 90.94 82 PHE A O 1
ATOM 690 N N . SER A 1 83 ? -1.311 1.046 19.610 1.00 90.31 83 SER A N 1
ATOM 691 C CA . SER A 1 83 ? -2.730 1.451 19.685 1.00 90.31 83 SER A CA 1
ATOM 692 C C . SER A 1 83 ? -3.484 0.786 20.834 1.00 90.31 83 SER A C 1
ATOM 694 O O . SER A 1 83 ? -4.325 1.423 21.460 1.00 90.31 83 SER A O 1
ATOM 696 N N . ARG A 1 84 ? -3.187 -0.479 21.154 1.00 88.50 84 ARG A N 1
ATOM 697 C CA . ARG A 1 84 ? -3.819 -1.154 22.300 1.00 88.50 84 ARG A CA 1
ATOM 698 C C . ARG A 1 84 ? -3.392 -0.550 23.637 1.00 88.50 84 ARG A C 1
ATOM 700 O O . ARG A 1 84 ? -4.191 -0.554 24.563 1.00 88.50 84 ARG A O 1
ATOM 707 N N . GLU A 1 85 ? -2.161 -0.055 23.731 1.00 90.44 85 GLU A N 1
ATOM 708 C CA . GLU A 1 85 ? -1.597 0.503 24.966 1.00 90.44 85 GLU A CA 1
ATOM 709 C C . GLU A 1 85 ? -1.942 1.985 25.159 1.00 90.44 85 GLU A C 1
ATOM 711 O O . GLU A 1 85 ? -2.225 2.415 26.272 1.00 90.44 85 GLU A O 1
ATOM 716 N N . THR A 1 86 ? -1.937 2.767 24.077 1.00 89.12 86 THR A N 1
ATOM 717 C CA . THR A 1 86 ? -2.078 4.237 24.120 1.00 89.12 86 THR A CA 1
ATOM 718 C C . THR A 1 86 ? -3.406 4.758 23.574 1.00 89.12 86 THR A C 1
ATOM 720 O O . THR A 1 86 ? -3.689 5.952 23.669 1.00 89.12 86 THR A O 1
ATOM 723 N N . GLY A 1 87 ? -4.235 3.874 23.020 1.00 86.69 87 GLY A N 1
ATOM 724 C CA . GLY A 1 87 ? -5.478 4.227 22.348 1.00 86.69 87 GLY A CA 1
ATOM 725 C C . GLY A 1 87 ? -5.286 4.713 20.907 1.00 86.69 87 GLY A C 1
ATOM 726 O O . GLY A 1 87 ? -4.211 4.633 20.298 1.00 86.69 87 GLY A O 1
ATOM 727 N N . ASP A 1 88 ? -6.376 5.212 20.331 1.00 82.19 88 ASP A N 1
ATOM 728 C CA . ASP A 1 88 ? -6.393 5.725 18.964 1.00 82.19 88 ASP A CA 1
ATOM 729 C C . ASP A 1 88 ? -5.879 7.172 18.931 1.00 82.19 88 ASP A C 1
ATOM 731 O O . ASP A 1 88 ? -6.566 8.117 19.314 1.00 82.19 88 ASP A O 1
ATOM 735 N N . THR A 1 89 ? -4.653 7.345 18.442 1.00 87.94 89 THR A N 1
ATOM 736 C CA . THR A 1 89 ? -3.970 8.628 18.264 1.00 87.94 89 THR A CA 1
ATOM 737 C C . THR A 1 89 ? -3.605 8.825 16.791 1.00 87.94 89 THR A C 1
ATOM 739 O O . THR A 1 89 ? -3.730 7.924 15.960 1.00 87.94 89 THR A O 1
ATOM 742 N N . VAL A 1 90 ? -3.115 10.014 16.431 1.00 85.62 90 VAL A N 1
ATOM 743 C CA . VAL A 1 90 ? -2.618 10.275 15.066 1.00 85.62 90 VAL A CA 1
ATOM 744 C C . VAL A 1 90 ? -1.461 9.332 14.704 1.00 85.62 90 VAL A C 1
ATOM 746 O O . VAL A 1 90 ? -1.369 8.889 13.563 1.00 85.62 90 VAL A O 1
ATOM 749 N N . TRP A 1 91 ? -0.632 8.961 15.682 1.00 84.12 91 TRP A N 1
ATOM 750 C CA . TRP A 1 91 ? 0.529 8.083 15.501 1.00 84.12 91 TRP A CA 1
ATOM 751 C C . TRP A 1 91 ? 0.170 6.607 15.337 1.00 84.12 91 TRP A C 1
ATOM 753 O O . TRP A 1 91 ? 0.980 5.831 14.839 1.00 84.12 91 TRP A O 1
ATOM 763 N N . THR A 1 92 ? -1.049 6.218 15.709 1.00 87.38 92 THR A N 1
ATOM 764 C CA . THR A 1 92 ? -1.574 4.866 15.489 1.00 87.38 92 THR A CA 1
ATOM 765 C C . THR A 1 92 ? -2.501 4.787 14.279 1.00 87.38 92 THR A C 1
ATOM 767 O O . THR A 1 92 ? -2.982 3.710 13.922 1.00 87.38 92 THR A O 1
ATOM 770 N N . ASN A 1 93 ? -2.724 5.911 13.591 1.00 88.88 93 ASN A N 1
ATOM 771 C CA . ASN A 1 93 ? -3.527 5.953 12.381 1.00 88.88 93 ASN A CA 1
ATOM 772 C C . ASN A 1 93 ? -2.827 5.199 11.243 1.00 88.88 93 ASN A C 1
ATOM 774 O O . ASN A 1 93 ? -1.721 5.545 10.834 1.00 88.88 93 ASN A O 1
ATOM 778 N N . MET A 1 94 ? -3.520 4.217 10.669 1.00 89.62 94 MET A N 1
ATOM 779 C CA . MET A 1 94 ? -3.021 3.388 9.569 1.00 89.62 94 MET A CA 1
ATOM 780 C C . MET A 1 94 ? -2.515 4.197 8.362 1.00 89.62 94 MET A C 1
ATOM 782 O O . MET A 1 94 ? -1.526 3.812 7.749 1.00 89.62 94 MET A O 1
ATOM 786 N N . ILE A 1 95 ? -3.165 5.317 8.018 1.00 90.81 95 ILE A N 1
ATOM 787 C CA . ILE A 1 95 ? -2.730 6.177 6.903 1.00 90.81 95 ILE A CA 1
ATOM 788 C C . ILE A 1 95 ? -1.386 6.818 7.240 1.00 90.81 95 ILE A C 1
ATOM 790 O O . ILE A 1 95 ? -0.475 6.800 6.420 1.00 90.81 95 ILE A O 1
ATOM 794 N N . VAL A 1 96 ? -1.258 7.363 8.451 1.00 92.00 96 VAL A N 1
ATOM 795 C CA . VAL A 1 96 ? -0.021 8.002 8.913 1.00 92.00 96 VAL A CA 1
ATOM 796 C C . VAL A 1 96 ? 1.104 6.974 8.971 1.00 92.00 96 VAL A C 1
ATOM 798 O O . VAL A 1 96 ? 2.176 7.220 8.428 1.00 92.00 96 VAL A O 1
ATOM 801 N N . LEU A 1 97 ? 0.842 5.796 9.544 1.00 93.88 97 LEU A N 1
ATOM 802 C CA . LEU A 1 97 ? 1.809 4.700 9.604 1.00 93.88 97 LEU A CA 1
ATOM 803 C C . LEU A 1 97 ? 2.268 4.257 8.214 1.00 93.88 97 LEU A C 1
ATOM 805 O O . LEU A 1 97 ? 3.462 4.053 8.017 1.00 93.88 97 LEU A O 1
ATOM 809 N N . GLU A 1 98 ? 1.350 4.146 7.254 1.00 94.06 98 GLU A N 1
ATOM 810 C CA . GLU A 1 98 ? 1.674 3.768 5.880 1.00 94.06 98 GLU A CA 1
ATOM 811 C C . GLU A 1 98 ? 2.513 4.842 5.178 1.00 94.06 98 GLU A C 1
ATOM 813 O O . GLU A 1 98 ? 3.543 4.521 4.591 1.00 94.06 98 GLU A O 1
ATOM 818 N N . LEU A 1 99 ? 2.136 6.120 5.282 1.00 92.88 99 LEU A N 1
ATOM 819 C CA . LEU A 1 99 ? 2.898 7.222 4.685 1.00 92.88 99 LEU A CA 1
ATOM 820 C C . LEU A 1 99 ? 4.302 7.345 5.291 1.00 92.88 99 LEU A C 1
ATOM 822 O O . LEU A 1 99 ? 5.274 7.495 4.550 1.00 92.88 99 LEU A O 1
ATOM 826 N N . LEU A 1 100 ? 4.424 7.229 6.618 1.00 94.50 100 LEU A N 1
ATOM 827 C CA . LEU A 1 100 ? 5.718 7.232 7.303 1.00 94.50 100 LEU A CA 1
ATOM 828 C C . LEU A 1 100 ? 6.575 6.043 6.875 1.00 94.50 100 LEU A C 1
ATOM 830 O O . LEU A 1 100 ? 7.755 6.217 6.580 1.00 94.50 100 LEU A O 1
ATOM 834 N N . TYR A 1 101 ? 5.984 4.851 6.774 1.00 94.62 101 TYR A N 1
ATOM 835 C CA . TYR A 1 101 ? 6.694 3.677 6.288 1.00 94.62 101 TYR A CA 1
ATOM 836 C C . TYR A 1 101 ? 7.219 3.898 4.861 1.00 94.62 101 TYR A C 1
ATOM 838 O O . TYR A 1 101 ? 8.405 3.692 4.613 1.00 94.62 101 TYR A O 1
ATOM 846 N N . ARG A 1 102 ? 6.391 4.397 3.930 1.00 93.44 102 ARG A N 1
ATOM 847 C CA . ARG A 1 102 ? 6.831 4.696 2.553 1.00 93.44 102 ARG A CA 1
ATOM 848 C C . ARG A 1 102 ? 7.943 5.728 2.512 1.00 93.44 102 ARG A C 1
ATOM 850 O O . ARG A 1 102 ? 8.891 5.551 1.754 1.00 93.44 102 ARG A O 1
ATOM 857 N N . PHE A 1 103 ? 7.864 6.756 3.349 1.00 92.94 103 PHE A N 1
ATOM 858 C CA . PHE A 1 103 ? 8.930 7.740 3.480 1.00 92.94 103 PHE A CA 1
ATOM 859 C C . PHE A 1 103 ? 10.251 7.095 3.931 1.00 92.94 103 PHE A C 1
ATOM 861 O O . PHE A 1 103 ? 11.288 7.345 3.320 1.00 92.94 103 PHE A O 1
ATOM 868 N N . VAL A 1 104 ? 10.215 6.193 4.919 1.00 93.06 104 VAL A N 1
ATOM 869 C CA . VAL A 1 104 ? 11.394 5.423 5.357 1.00 93.06 104 VAL A CA 1
ATOM 870 C C . VAL A 1 104 ? 11.947 4.549 4.228 1.00 93.06 104 VAL A C 1
ATOM 872 O O . VAL A 1 104 ? 13.158 4.535 4.015 1.00 93.06 104 VAL A O 1
ATOM 875 N N . VAL A 1 105 ? 11.092 3.857 3.463 1.00 89.69 105 VAL A N 1
ATOM 876 C CA . VAL A 1 105 ? 11.544 3.047 2.316 1.00 89.69 105 VAL A CA 1
ATOM 877 C C . VAL A 1 105 ? 12.209 3.920 1.253 1.00 89.69 105 VAL A C 1
ATOM 879 O O . VAL A 1 105 ? 13.306 3.594 0.805 1.00 89.69 105 VAL A O 1
ATOM 882 N N . ILE A 1 106 ? 11.606 5.060 0.909 1.00 89.94 106 ILE A N 1
ATOM 883 C CA . ILE A 1 106 ? 12.182 6.020 -0.040 1.00 89.94 106 ILE A CA 1
ATOM 884 C C . ILE A 1 106 ? 13.561 6.484 0.439 1.00 89.94 106 ILE A C 1
ATOM 886 O O . ILE A 1 106 ? 14.522 6.427 -0.323 1.00 89.94 106 ILE A O 1
ATOM 890 N N . LEU A 1 107 ? 13.693 6.889 1.706 1.00 89.69 107 LEU A N 1
ATOM 891 C CA . LEU A 1 107 ? 14.978 7.308 2.273 1.00 89.69 107 LEU A CA 1
ATOM 892 C C . LEU A 1 107 ? 16.017 6.186 2.270 1.00 89.69 107 LEU A C 1
ATOM 894 O O . LEU A 1 107 ? 17.204 6.438 2.050 1.00 89.69 107 LEU A O 1
ATOM 898 N N . SER A 1 108 ? 15.588 4.946 2.498 1.00 85.44 108 SER A N 1
ATOM 899 C CA . SER A 1 108 ? 16.491 3.798 2.524 1.00 85.44 108 SER A CA 1
ATOM 900 C C . SER A 1 108 ? 17.167 3.542 1.179 1.00 85.44 108 SER A C 1
ATOM 902 O O . SER A 1 108 ? 18.286 3.041 1.146 1.00 85.44 108 SER A O 1
ATOM 904 N N . VAL A 1 109 ? 16.542 3.932 0.068 1.00 80.19 109 VAL A N 1
ATOM 905 C CA . VAL A 1 109 ? 17.150 3.817 -1.261 1.00 80.19 109 VAL A CA 1
ATOM 906 C C . VAL A 1 109 ? 18.311 4.791 -1.454 1.00 80.19 109 VAL A C 1
ATOM 908 O O . VAL A 1 109 ? 19.249 4.488 -2.185 1.00 80.19 109 VAL A O 1
ATOM 911 N N . PHE A 1 110 ? 18.304 5.927 -0.759 1.00 81.25 110 PHE A N 1
ATOM 912 C CA . PHE A 1 110 ? 19.401 6.896 -0.811 1.00 81.25 110 PHE A CA 1
ATOM 913 C C . PHE A 1 110 ? 20.504 6.619 0.213 1.00 81.25 110 PHE A C 1
ATOM 915 O O . PHE A 1 110 ? 21.618 7.105 0.052 1.00 81.25 110 PHE A O 1
ATOM 922 N N . THR A 1 111 ? 20.203 5.860 1.267 1.00 84.31 111 THR A N 1
ATOM 923 C CA . THR A 1 111 ? 21.118 5.650 2.398 1.00 84.31 111 THR A CA 1
ATOM 924 C C . THR A 1 111 ? 21.559 4.196 2.515 1.00 84.31 111 THR A C 1
ATOM 926 O O . THR A 1 111 ? 22.738 3.886 2.373 1.00 84.31 111 THR A O 1
ATOM 929 N N . LEU A 1 112 ? 20.609 3.289 2.730 1.00 78.38 112 LEU A N 1
ATOM 930 C CA . LEU A 1 112 ? 20.862 1.878 2.984 1.00 78.38 112 LEU A CA 1
ATOM 931 C C . LEU A 1 112 ? 21.254 1.130 1.705 1.00 78.38 112 LEU A C 1
ATOM 933 O O . LEU A 1 112 ? 22.207 0.361 1.723 1.00 78.38 112 LEU A O 1
ATOM 937 N N . PHE A 1 113 ? 20.569 1.365 0.585 1.00 74.50 113 PHE A N 1
ATOM 938 C CA . PHE A 1 113 ? 20.828 0.649 -0.667 1.00 74.50 113 PHE A CA 1
ATOM 939 C C . PHE A 1 113 ? 22.279 0.807 -1.181 1.00 74.50 113 PHE A C 1
ATOM 941 O O . PHE A 1 113 ? 22.890 -0.216 -1.487 1.00 74.50 113 PHE A O 1
ATOM 948 N N . PRO A 1 114 ? 22.901 2.006 -1.192 1.00 74.50 114 PRO A N 1
ATOM 949 C CA . PRO A 1 114 ? 24.314 2.154 -1.555 1.00 74.50 114 PRO A CA 1
ATOM 950 C C . PRO A 1 114 ? 25.277 1.374 -0.650 1.00 74.50 114 PRO A C 1
ATOM 952 O O . PRO A 1 114 ? 26.229 0.770 -1.143 1.00 74.50 114 PRO A O 1
ATOM 955 N N . VAL A 1 115 ? 25.021 1.354 0.665 1.00 74.69 115 VAL A N 1
ATOM 956 C CA . VAL A 1 115 ? 25.820 0.595 1.649 1.00 74.69 115 VAL A CA 1
ATOM 957 C C . VAL A 1 115 ? 25.684 -0.904 1.406 1.00 74.69 115 VAL A C 1
ATOM 959 O O . VAL A 1 115 ? 26.646 -1.661 1.400 1.00 74.69 115 VAL A O 1
ATOM 962 N N . LEU A 1 116 ? 24.460 -1.342 1.167 1.00 71.44 116 LEU A N 1
ATOM 963 C CA . LEU A 1 116 ? 24.144 -2.724 0.878 1.00 71.44 116 LEU A CA 1
ATOM 964 C C . LEU A 1 116 ? 24.815 -3.203 -0.430 1.00 71.44 116 LEU A C 1
ATOM 966 O O . LEU A 1 116 ? 25.388 -4.291 -0.474 1.00 71.44 116 LEU A O 1
ATOM 970 N N . VAL A 1 117 ? 24.834 -2.363 -1.472 1.00 68.81 117 VAL A N 1
ATOM 971 C CA . VAL A 1 117 ? 25.559 -2.635 -2.725 1.00 68.81 117 VAL A CA 1
ATOM 972 C C . VAL A 1 117 ? 27.077 -2.609 -2.525 1.00 68.81 117 VAL A C 1
ATOM 974 O O . VAL A 1 117 ? 27.768 -3.422 -3.133 1.00 68.81 117 VAL A O 1
ATOM 977 N N . SER A 1 118 ? 27.627 -1.746 -1.664 1.00 69.44 118 SER A N 1
ATOM 978 C CA . SER A 1 118 ? 29.074 -1.740 -1.397 1.00 69.44 118 SER A CA 1
ATOM 979 C C . SER A 1 118 ? 29.547 -3.006 -0.673 1.00 69.44 118 SER A C 1
ATOM 981 O O . SER A 1 118 ? 30.651 -3.476 -0.935 1.00 69.44 118 SER A O 1
ATOM 983 N N . LEU A 1 119 ? 28.690 -3.622 0.149 1.00 70.12 119 LEU A N 1
ATOM 984 C CA . LEU A 1 119 ? 28.935 -4.922 0.791 1.00 70.12 119 LEU A CA 1
ATOM 985 C C . LEU A 1 119 ? 28.787 -6.120 -0.166 1.00 70.12 119 LEU A C 1
ATOM 987 O O . LEU A 1 119 ? 29.182 -7.238 0.165 1.00 70.12 119 LEU A O 1
ATOM 991 N N . LYS A 1 120 ? 28.234 -5.914 -1.370 1.00 64.69 120 LYS A N 1
ATOM 992 C CA . LYS A 1 120 ? 28.085 -6.970 -2.382 1.00 64.69 120 LYS A CA 1
ATOM 993 C C . LYS A 1 120 ? 29.442 -7.513 -2.843 1.00 64.69 120 LYS A C 1
ATOM 995 O O . LYS A 1 120 ? 29.572 -8.717 -3.051 1.00 64.69 120 LYS A O 1
ATOM 1000 N N . SER A 1 121 ? 30.441 -6.638 -2.985 1.00 57.53 121 SER A N 1
ATOM 1001 C CA . SER A 1 121 ? 31.777 -7.001 -3.479 1.00 57.53 121 SER A CA 1
ATOM 1002 C C . SER A 1 121 ? 32.555 -7.899 -2.513 1.00 57.53 121 SER A C 1
ATOM 1004 O O . SER A 1 121 ? 33.403 -8.666 -2.960 1.00 57.53 121 SER A O 1
ATOM 1006 N N . THR A 1 122 ? 32.256 -7.844 -1.212 1.00 60.41 122 THR A N 1
ATOM 1007 C CA . THR A 1 122 ? 32.966 -8.606 -0.176 1.00 60.41 122 THR A CA 1
ATOM 1008 C C . THR A 1 122 ? 32.298 -9.935 0.160 1.00 60.41 122 THR A C 1
ATOM 1010 O O . THR A 1 122 ? 32.996 -10.892 0.480 1.00 60.41 122 THR A O 1
ATOM 1013 N N . LEU A 1 123 ? 30.966 -10.024 0.076 1.00 60.50 123 LEU A N 1
ATOM 1014 C CA . LEU A 1 123 ? 30.230 -11.225 0.486 1.00 60.50 123 LEU A CA 1
ATOM 1015 C C . LEU A 1 123 ? 29.914 -12.184 -0.670 1.00 60.50 123 LEU A C 1
ATOM 1017 O O . LEU A 1 123 ? 29.898 -13.387 -0.435 1.00 60.50 123 LEU A O 1
ATOM 1021 N N . TRP A 1 124 ? 29.714 -11.697 -1.905 1.00 57.34 124 TRP A N 1
ATOM 1022 C CA . TRP A 1 124 ? 29.335 -12.520 -3.070 1.00 57.34 124 TRP A CA 1
ATOM 1023 C C . TRP A 1 124 ? 30.085 -12.110 -4.347 1.00 57.34 124 TRP A C 1
ATOM 1025 O O . TRP A 1 124 ? 29.526 -11.508 -5.269 1.00 57.34 124 TRP A O 1
ATOM 1035 N N . ALA A 1 125 ? 31.353 -12.519 -4.423 1.00 50.28 125 ALA A N 1
ATOM 1036 C CA . ALA A 1 125 ? 32.315 -12.194 -5.483 1.00 50.28 125 ALA A CA 1
ATOM 1037 C C . ALA A 1 125 ? 31.972 -12.695 -6.911 1.00 50.28 125 ALA A C 1
ATOM 1039 O O . ALA A 1 125 ? 32.761 -12.489 -7.828 1.00 50.28 125 ALA A O 1
ATOM 1040 N N . GLY A 1 126 ? 30.824 -13.350 -7.128 1.00 53.50 126 GLY A N 1
ATOM 1041 C CA . GLY A 1 126 ? 30.463 -13.983 -8.408 1.00 53.50 126 GLY A CA 1
ATOM 1042 C C . GLY A 1 126 ? 29.337 -13.314 -9.204 1.00 53.50 126 GLY A C 1
ATOM 1043 O O . GLY A 1 126 ? 28.922 -13.856 -10.223 1.00 53.50 126 GLY A O 1
ATOM 1044 N N . SER A 1 127 ? 28.792 -12.183 -8.750 1.00 53.75 127 SER A N 1
ATOM 1045 C CA . SER A 1 127 ? 27.603 -11.573 -9.368 1.00 53.75 127 SER A CA 1
ATOM 1046 C C . SER A 1 127 ? 27.916 -10.248 -10.064 1.00 53.75 127 SER A C 1
ATOM 1048 O O . SER A 1 127 ? 28.813 -9.513 -9.656 1.00 53.75 127 SER A O 1
ATOM 1050 N N . THR A 1 128 ? 27.168 -9.948 -11.130 1.00 54.38 128 THR A N 1
ATOM 1051 C CA . THR A 1 128 ? 27.351 -8.776 -12.003 1.00 54.38 128 THR A CA 1
ATOM 1052 C C . THR A 1 128 ? 27.558 -7.477 -11.211 1.00 54.38 128 THR A C 1
ATOM 1054 O O . THR A 1 128 ? 26.856 -7.244 -10.218 1.00 54.38 128 THR A O 1
ATOM 1057 N N . PRO A 1 129 ? 28.502 -6.610 -11.617 1.00 53.50 129 PRO A N 1
ATOM 1058 C CA . PRO A 1 129 ? 28.742 -5.347 -10.931 1.00 53.50 129 PRO A CA 1
ATOM 1059 C C . PRO A 1 129 ? 27.475 -4.483 -10.983 1.00 53.50 129 PRO A C 1
ATOM 1061 O O . PRO A 1 129 ? 27.010 -4.104 -12.055 1.00 53.50 129 PRO A O 1
ATOM 1064 N N . ILE A 1 130 ? 26.899 -4.192 -9.813 1.00 58.91 130 ILE A N 1
ATOM 1065 C CA . ILE A 1 130 ? 25.769 -3.265 -9.667 1.00 58.91 130 ILE A CA 1
ATOM 1066 C C . ILE A 1 130 ? 26.345 -1.896 -9.314 1.00 58.91 130 ILE A C 1
ATOM 1068 O O . ILE A 1 130 ? 27.245 -1.794 -8.479 1.00 58.91 130 ILE A O 1
ATOM 1072 N N . ARG A 1 131 ? 25.826 -0.835 -9.937 1.00 61.72 131 ARG A N 1
ATOM 1073 C CA . ARG A 1 131 ? 26.190 0.539 -9.579 1.00 61.72 131 ARG A CA 1
ATOM 1074 C C . ARG A 1 131 ? 25.712 0.855 -8.161 1.00 61.72 131 ARG A C 1
ATOM 1076 O O . ARG A 1 131 ? 24.554 0.628 -7.829 1.00 61.72 131 ARG A O 1
ATOM 1083 N N . SER A 1 132 ? 26.599 1.411 -7.339 1.00 59.88 132 SER A N 1
ATOM 1084 C CA . SER A 1 132 ? 26.298 1.820 -5.958 1.00 59.88 132 SER A CA 1
ATOM 1085 C C . SER A 1 132 ? 25.439 3.082 -5.867 1.00 59.88 132 SER A C 1
ATOM 1087 O O . SER A 1 132 ? 24.855 3.347 -4.820 1.00 59.88 132 SER A O 1
ATOM 1089 N N . ILE A 1 133 ? 25.355 3.857 -6.951 1.00 63.78 133 ILE A N 1
ATOM 1090 C CA . ILE A 1 133 ? 24.620 5.120 -7.014 1.00 63.78 133 ILE A CA 1
ATOM 1091 C C . ILE A 1 133 ? 23.527 4.998 -8.072 1.00 63.78 133 ILE A C 1
ATOM 1093 O O . ILE A 1 133 ? 23.811 4.717 -9.238 1.00 63.78 133 ILE A O 1
ATOM 1097 N N . LEU A 1 134 ? 22.290 5.248 -7.648 1.00 67.75 134 LEU A N 1
ATOM 1098 C CA . LEU A 1 134 ? 21.144 5.403 -8.536 1.00 67.75 134 LEU A CA 1
ATOM 1099 C C . LEU A 1 134 ? 21.239 6.744 -9.266 1.00 67.75 134 LEU A C 1
ATOM 1101 O O . LEU A 1 134 ? 21.515 7.784 -8.667 1.00 67.75 134 LEU A O 1
ATOM 1105 N N . SER A 1 135 ? 20.968 6.729 -10.563 1.00 74.25 135 SER A N 1
ATOM 1106 C CA . SER A 1 135 ? 20.743 7.936 -11.348 1.00 74.25 135 SER A CA 1
ATOM 1107 C C . SER A 1 135 ? 19.539 8.721 -10.819 1.00 74.25 135 SER A C 1
ATOM 1109 O O . SER A 1 135 ? 18.619 8.182 -10.197 1.00 74.25 135 SER A O 1
ATOM 1111 N N . THR A 1 136 ? 19.496 10.020 -11.118 1.00 76.25 136 THR A N 1
ATOM 1112 C CA . THR A 1 136 ? 18.361 10.885 -10.757 1.00 76.25 136 THR A CA 1
ATOM 1113 C C . THR A 1 136 ? 17.031 10.354 -11.305 1.00 76.25 136 THR A C 1
ATOM 1115 O O . THR A 1 136 ? 15.994 10.510 -10.662 1.00 76.25 136 THR A O 1
ATOM 1118 N N . THR A 1 137 ? 17.052 9.705 -12.471 1.00 73.38 137 THR A N 1
ATOM 1119 C CA . THR A 1 137 ? 15.870 9.094 -13.090 1.00 73.38 137 THR A CA 1
ATOM 1120 C C . THR A 1 137 ? 15.373 7.895 -12.286 1.00 73.38 137 THR A C 1
ATOM 1122 O O . THR A 1 137 ? 14.190 7.837 -11.957 1.00 73.38 137 THR A O 1
ATOM 1125 N N . GLU A 1 138 ? 16.267 6.986 -11.887 1.00 72.75 138 GLU A N 1
ATOM 1126 C CA . GLU A 1 138 ? 15.918 5.813 -11.072 1.00 72.75 138 GLU A CA 1
ATOM 1127 C C . GLU A 1 138 ? 15.412 6.216 -9.678 1.00 72.75 138 GLU A C 1
ATOM 1129 O O . GLU A 1 138 ? 14.451 5.642 -9.169 1.00 72.75 138 GLU A O 1
ATOM 1134 N N . ALA A 1 139 ? 15.999 7.258 -9.084 1.00 76.50 139 ALA A N 1
ATOM 1135 C CA . ALA A 1 139 ? 15.546 7.825 -7.817 1.00 76.50 139 ALA A CA 1
ATOM 1136 C C . ALA A 1 139 ? 14.115 8.386 -7.900 1.00 76.50 139 ALA A C 1
ATOM 1138 O O . ALA A 1 139 ? 13.264 8.058 -7.071 1.00 76.50 139 ALA A O 1
ATOM 1139 N N . ARG A 1 140 ? 13.823 9.206 -8.922 1.00 77.44 140 ARG A N 1
ATOM 1140 C CA . ARG A 1 140 ? 12.465 9.730 -9.170 1.00 77.44 140 ARG A CA 1
ATOM 1141 C C . ARG A 1 140 ? 11.470 8.600 -9.407 1.00 77.44 140 ARG A C 1
ATOM 1143 O O . ARG A 1 140 ? 10.349 8.654 -8.903 1.00 77.44 140 ARG A O 1
ATOM 1150 N N . TYR A 1 141 ? 11.891 7.573 -10.136 1.00 75.00 141 TYR A N 1
ATOM 1151 C CA . TYR A 1 141 ? 11.065 6.408 -10.400 1.00 75.00 141 TYR A CA 1
ATOM 1152 C C . TYR A 1 141 ? 10.738 5.629 -9.121 1.00 75.00 141 TYR A C 1
ATOM 1154 O O . TYR A 1 141 ? 9.576 5.317 -8.867 1.00 75.00 141 TYR A O 1
ATOM 1162 N N . HIS A 1 142 ? 11.728 5.397 -8.258 1.00 77.81 142 HIS A N 1
ATOM 1163 C CA . HIS A 1 142 ? 11.504 4.727 -6.982 1.00 77.81 142 HIS A CA 1
ATOM 1164 C C . HIS A 1 142 ? 10.504 5.485 -6.097 1.00 77.81 142 HIS A C 1
ATOM 1166 O O . HIS A 1 142 ? 9.592 4.878 -5.532 1.00 77.81 142 HIS A O 1
ATOM 1172 N N . ILE A 1 143 ? 10.632 6.815 -6.020 1.00 83.62 143 ILE A N 1
ATOM 1173 C CA . ILE A 1 143 ? 9.686 7.675 -5.295 1.00 83.62 143 ILE A CA 1
ATOM 1174 C C . ILE A 1 143 ? 8.271 7.489 -5.846 1.00 83.62 143 ILE A C 1
ATOM 1176 O O . ILE A 1 143 ? 7.329 7.295 -5.074 1.00 83.62 143 ILE A O 1
ATOM 1180 N N . LEU A 1 144 ? 8.116 7.509 -7.171 1.00 79.38 144 LEU A N 1
ATOM 1181 C CA . LEU A 1 144 ? 6.822 7.326 -7.819 1.00 79.38 144 LEU A CA 1
ATOM 1182 C C . LEU A 1 144 ? 6.217 5.957 -7.477 1.00 79.38 144 LEU A C 1
ATOM 1184 O O . LEU A 1 144 ? 5.065 5.893 -7.057 1.00 79.38 144 LEU A O 1
ATOM 1188 N N . VAL A 1 145 ? 6.991 4.874 -7.584 1.00 77.62 145 VAL A N 1
ATOM 1189 C CA . VAL A 1 145 ? 6.512 3.513 -7.292 1.00 77.62 145 VAL A CA 1
ATOM 1190 C C . VAL A 1 145 ? 6.107 3.356 -5.830 1.00 77.62 145 VAL A C 1
ATOM 1192 O O . VAL A 1 145 ? 5.034 2.823 -5.556 1.00 77.62 145 VAL A O 1
ATOM 1195 N N . GLN A 1 146 ? 6.908 3.846 -4.880 1.00 85.06 146 GLN A N 1
ATOM 1196 C CA . GLN A 1 146 ? 6.540 3.788 -3.461 1.00 85.06 146 GLN A CA 1
ATOM 1197 C C . GLN A 1 146 ? 5.296 4.625 -3.159 1.00 85.06 146 GLN A C 1
ATOM 1199 O O . GLN A 1 146 ? 4.461 4.211 -2.356 1.00 85.06 146 GLN A O 1
ATOM 1204 N N . SER A 1 147 ? 5.131 5.764 -3.835 1.00 83.38 147 SER A N 1
ATOM 1205 C CA . SER A 1 147 ? 3.927 6.593 -3.706 1.00 83.38 147 SER A CA 1
ATOM 1206 C C . SER A 1 147 ? 2.688 5.850 -4.211 1.00 83.38 147 SER A C 1
ATOM 1208 O O . SER A 1 147 ? 1.673 5.789 -3.518 1.00 83.38 147 SER A O 1
ATOM 1210 N N . ILE A 1 148 ? 2.793 5.216 -5.383 1.00 79.31 148 ILE A N 1
ATOM 1211 C CA . ILE A 1 148 ? 1.738 4.383 -5.971 1.00 79.31 148 ILE A CA 1
ATOM 1212 C C . ILE A 1 148 ? 1.374 3.240 -5.026 1.00 79.31 148 ILE A C 1
ATOM 1214 O O . ILE A 1 148 ? 0.206 3.044 -4.688 1.00 79.31 148 ILE A O 1
ATOM 1218 N N . PHE A 1 149 ? 2.380 2.500 -4.570 1.00 81.88 149 PHE A N 1
ATOM 1219 C CA . PHE A 1 149 ? 2.181 1.346 -3.713 1.00 81.88 149 PHE A CA 1
ATOM 1220 C C . PHE A 1 149 ? 1.581 1.747 -2.359 1.00 81.88 149 PHE A C 1
ATOM 1222 O O . PHE A 1 149 ? 0.698 1.052 -1.860 1.00 81.88 149 PHE A O 1
ATOM 1229 N N . GLY A 1 150 ? 1.962 2.904 -1.812 1.00 88.75 150 GLY A N 1
ATOM 1230 C CA . GLY A 1 150 ? 1.340 3.489 -0.623 1.00 88.75 150 GLY A CA 1
ATOM 1231 C C . GLY A 1 150 ? -0.148 3.786 -0.809 1.00 88.75 150 GLY A C 1
ATOM 1232 O O . GLY A 1 150 ? -0.959 3.380 0.020 1.00 88.75 150 GLY A O 1
ATOM 1233 N N . LEU A 1 151 ? -0.539 4.425 -1.916 1.00 85.25 151 LEU A N 1
ATOM 1234 C CA . LEU A 1 151 ? -1.950 4.730 -2.197 1.00 85.25 151 LEU A CA 1
ATOM 1235 C C . LEU A 1 151 ? -2.788 3.459 -2.359 1.00 85.25 151 LEU A C 1
ATOM 1237 O O . LEU A 1 151 ? -3.845 3.338 -1.739 1.00 85.25 151 LEU A O 1
ATOM 1241 N N . TYR A 1 152 ? -2.287 2.481 -3.119 1.00 83.75 152 TYR A N 1
ATOM 1242 C CA . TYR A 1 152 ? -2.945 1.180 -3.242 1.00 83.75 152 TYR A CA 1
ATOM 1243 C C . TYR A 1 152 ? -3.056 0.459 -1.900 1.00 83.75 152 TYR A C 1
ATOM 1245 O O . TYR A 1 152 ? -4.106 -0.111 -1.614 1.00 83.75 152 TYR A O 1
ATOM 1253 N N . SER A 1 153 ? -2.017 0.514 -1.062 1.00 88.62 153 SER A N 1
ATOM 1254 C CA . SER A 1 153 ? -2.034 -0.068 0.286 1.00 88.62 153 SER A CA 1
ATOM 1255 C C . SER A 1 153 ? -3.123 0.556 1.149 1.00 88.62 153 SER A C 1
ATOM 1257 O O . SER A 1 153 ? -3.940 -0.163 1.721 1.00 88.62 153 SER A O 1
ATOM 1259 N N . ILE A 1 154 ? -3.184 1.891 1.196 1.00 89.75 154 ILE A N 1
ATOM 1260 C CA . ILE A 1 154 ? -4.206 2.624 1.952 1.00 89.75 154 ILE A CA 1
ATOM 1261 C C . ILE A 1 154 ? -5.598 2.220 1.478 1.00 89.75 154 ILE A C 1
ATOM 1263 O O . ILE A 1 154 ? -6.442 1.861 2.299 1.00 89.75 154 ILE A O 1
ATOM 1267 N N . LEU A 1 155 ? -5.829 2.258 0.165 1.00 86.19 155 LEU A N 1
ATOM 1268 C CA . LEU A 1 155 ? -7.112 1.906 -0.426 1.00 86.19 155 LEU A CA 1
ATOM 1269 C C . LEU A 1 155 ? -7.499 0.461 -0.090 1.00 86.19 155 LEU A C 1
ATOM 1271 O O . LEU A 1 155 ? -8.604 0.214 0.393 1.00 86.19 155 LEU A O 1
ATOM 1275 N N . PHE A 1 156 ? -6.581 -0.484 -0.298 1.00 85.31 156 PHE A N 1
ATOM 1276 C CA . PHE A 1 156 ? -6.797 -1.901 -0.034 1.00 85.31 156 PHE A CA 1
ATOM 1277 C C . PHE A 1 156 ? -7.154 -2.148 1.433 1.00 85.31 156 PHE A C 1
ATOM 1279 O O . PHE A 1 156 ? -8.183 -2.761 1.722 1.00 85.31 156 PHE A O 1
ATOM 1286 N N . PHE A 1 157 ? -6.355 -1.633 2.372 1.00 88.12 157 PHE A N 1
ATOM 1287 C CA . PHE A 1 157 ? -6.608 -1.835 3.796 1.00 88.12 157 PHE A CA 1
ATOM 1288 C C . PHE A 1 157 ? -7.907 -1.164 4.244 1.00 88.12 157 PHE A C 1
ATOM 1290 O O . PHE A 1 157 ? -8.680 -1.783 4.973 1.00 88.12 157 PHE A O 1
ATOM 1297 N N . ARG A 1 158 ? -8.203 0.056 3.771 1.00 85.12 158 ARG A N 1
ATOM 1298 C CA . ARG A 1 158 ? -9.462 0.758 4.076 1.00 85.12 158 ARG A CA 1
ATOM 1299 C C . ARG A 1 158 ? -10.670 -0.049 3.628 1.00 85.12 158 ARG A C 1
ATOM 1301 O O . ARG A 1 158 ? -11.579 -0.276 4.426 1.00 85.12 158 ARG A O 1
ATOM 1308 N N . VAL A 1 159 ? -10.674 -0.512 2.380 1.00 81.69 159 VAL A N 1
ATOM 1309 C CA . VAL A 1 159 ? -11.762 -1.342 1.848 1.00 81.69 159 VAL A CA 1
ATOM 1310 C C . VAL A 1 159 ? -11.882 -2.628 2.660 1.00 81.69 159 VAL A C 1
ATOM 1312 O O . VAL A 1 159 ? -12.983 -2.974 3.086 1.00 81.69 159 VAL A O 1
ATOM 1315 N N . ALA A 1 160 ? -10.776 -3.337 2.889 1.00 82.88 160 ALA A N 1
ATOM 1316 C CA . ALA A 1 160 ? -10.793 -4.627 3.568 1.00 82.88 160 ALA A CA 1
ATOM 1317 C C . ALA A 1 160 ? -11.300 -4.501 5.015 1.00 82.88 160 ALA A C 1
ATOM 1319 O O . ALA A 1 160 ? -12.234 -5.202 5.405 1.00 82.88 160 ALA A O 1
ATOM 1320 N N . LEU A 1 161 ? -10.774 -3.541 5.785 1.00 83.38 161 LEU A N 1
ATOM 1321 C CA . LEU A 1 161 ? -11.190 -3.281 7.169 1.00 83.38 161 LEU A CA 1
ATOM 1322 C C . LEU A 1 161 ? -12.620 -2.745 7.263 1.00 83.38 161 LEU A C 1
ATOM 1324 O O . LEU A 1 161 ? -13.285 -2.928 8.289 1.00 83.38 161 LEU A O 1
ATOM 1328 N N . THR A 1 162 ? -13.112 -2.110 6.198 1.00 80.69 162 THR A N 1
ATOM 1329 C CA . THR A 1 162 ? -14.489 -1.622 6.106 1.00 80.69 162 THR A CA 1
ATOM 1330 C C . THR A 1 162 ? -15.415 -2.622 5.426 1.00 80.69 162 THR A C 1
ATOM 1332 O O . THR A 1 162 ? -16.604 -2.370 5.384 1.00 80.69 162 THR A O 1
ATOM 1335 N N . ASN A 1 163 ? -14.989 -3.813 5.006 1.00 80.38 163 ASN A N 1
ATOM 1336 C CA . ASN A 1 163 ? -15.895 -4.828 4.454 1.00 80.38 163 ASN A CA 1
ATOM 1337 C C . ASN A 1 163 ? -16.578 -5.632 5.581 1.00 80.38 163 ASN A C 1
ATOM 1339 O O . ASN A 1 163 ? -15.960 -5.966 6.589 1.00 80.38 163 ASN A O 1
ATOM 1343 N N . SER A 1 164 ? -17.897 -5.859 5.521 1.00 80.00 164 SER A N 1
ATOM 1344 C CA . SER A 1 164 ? -18.642 -6.539 6.606 1.00 80.00 164 SER A CA 1
ATOM 1345 C C . SER A 1 164 ? -18.283 -8.015 6.749 1.00 80.00 164 SER A C 1
ATOM 1347 O O . SER A 1 164 ? -18.125 -8.486 7.872 1.00 80.00 164 SER A O 1
ATOM 1349 N N . GLN A 1 165 ? -18.098 -8.715 5.633 1.00 80.69 165 GLN A N 1
ATOM 1350 C CA . GLN A 1 165 ? -17.724 -10.128 5.625 1.00 80.69 165 GLN A CA 1
ATOM 1351 C C . GLN A 1 165 ? -16.308 -10.317 6.155 1.00 80.69 165 GLN A C 1
ATOM 1353 O O . GLN A 1 165 ? -16.073 -11.178 6.997 1.00 80.69 165 GLN A O 1
ATOM 1358 N N . VAL A 1 166 ? -15.384 -9.453 5.730 1.00 82.62 166 VAL A N 1
ATOM 1359 C CA . VAL A 1 166 ? -14.006 -9.478 6.224 1.00 82.62 166 VAL A CA 1
ATOM 1360 C C . VAL A 1 166 ? -13.985 -9.203 7.730 1.00 82.62 166 VAL A C 1
ATOM 1362 O O . VAL A 1 166 ? -13.437 -9.998 8.483 1.00 82.62 166 VAL A O 1
ATOM 1365 N N . ARG A 1 167 ? -14.656 -8.151 8.221 1.00 85.56 167 ARG A N 1
ATOM 1366 C CA . ARG A 1 167 ? -14.740 -7.900 9.673 1.00 85.56 167 ARG A CA 1
ATOM 1367 C C . ARG A 1 167 ? -15.336 -9.076 10.444 1.00 85.56 167 ARG A C 1
ATOM 1369 O O . ARG A 1 167 ? -14.819 -9.396 11.506 1.00 85.56 167 ARG A O 1
ATOM 1376 N N . ARG A 1 168 ? -16.367 -9.740 9.905 1.00 84.88 168 ARG A N 1
ATOM 1377 C CA . ARG A 1 168 ? -16.962 -10.938 10.516 1.00 84.88 168 ARG A CA 1
ATOM 1378 C C . ARG A 1 168 ? -15.960 -12.088 10.598 1.00 84.88 168 ARG A C 1
ATOM 1380 O O . ARG A 1 168 ? -15.835 -12.690 11.654 1.00 84.88 168 ARG A O 1
ATOM 1387 N N . PHE A 1 169 ? -15.221 -12.352 9.522 1.00 86.56 169 PHE A N 1
ATOM 1388 C CA . PHE A 1 169 ? -14.172 -13.375 9.497 1.00 86.56 169 PHE A CA 1
ATOM 1389 C C . PHE A 1 169 ? -13.080 -13.101 10.545 1.00 86.56 169 PHE A C 1
ATOM 1391 O O . PHE A 1 169 ? -12.658 -14.003 11.264 1.00 86.56 169 PHE A O 1
ATOM 1398 N N . PHE A 1 170 ? -12.665 -11.840 10.680 1.00 84.62 170 PHE A N 1
ATOM 1399 C CA . PHE A 1 170 ? -11.648 -11.410 11.644 1.00 84.62 170 PHE A CA 1
ATOM 1400 C C . PHE A 1 170 ? -12.199 -11.118 13.056 1.00 84.62 170 PHE A C 1
ATOM 1402 O O . PHE A 1 170 ? -11.432 -10.687 13.915 1.00 84.62 170 PHE A O 1
ATOM 1409 N N . HIS A 1 171 ? -13.494 -11.352 13.311 1.00 85.62 171 HIS A N 1
ATOM 1410 C CA . HIS A 1 171 ? -14.181 -11.052 14.577 1.00 85.62 171 HIS A CA 1
ATOM 1411 C C . HIS A 1 171 ? -13.996 -9.599 15.061 1.00 85.62 171 HIS A C 1
ATOM 1413 O O . HIS A 1 171 ? -13.808 -9.334 16.246 1.00 85.62 171 HIS A O 1
ATOM 1419 N N . LEU A 1 172 ? -14.038 -8.640 14.133 1.00 84.62 172 LEU A N 1
ATOM 1420 C CA . LEU A 1 172 ? -13.924 -7.212 14.429 1.00 84.62 172 LEU A CA 1
ATOM 1421 C C . LEU A 1 172 ? -15.288 -6.601 14.725 1.00 84.62 172 LEU A C 1
ATOM 1423 O O . LEU A 1 172 ? -16.273 -6.917 14.055 1.00 84.62 172 LEU A O 1
ATOM 1427 N N . GLU A 1 173 ? -15.318 -5.655 15.666 1.00 82.25 173 GLU A N 1
ATOM 1428 C CA . GLU A 1 173 ? -16.539 -4.953 16.064 1.00 82.25 173 GLU A CA 1
ATOM 1429 C C . GLU A 1 173 ? -17.266 -4.350 14.853 1.00 82.25 173 GLU A C 1
ATOM 1431 O O . GLU A 1 173 ? -16.622 -3.827 13.934 1.00 82.25 173 GLU A O 1
ATOM 1436 N N . PRO A 1 174 ? -18.600 -4.416 14.789 1.00 77.56 174 PRO A N 1
ATOM 1437 C CA . PRO A 1 174 ? -19.339 -3.774 13.716 1.00 77.56 174 PRO A CA 1
ATOM 1438 C C . PRO A 1 174 ? -19.157 -2.254 13.790 1.00 77.56 174 PRO A C 1
ATOM 1440 O O . PRO A 1 174 ? -19.126 -1.662 14.860 1.00 77.56 174 PRO A O 1
ATOM 1443 N N . LEU A 1 175 ? -19.051 -1.610 12.629 1.00 79.25 175 LEU A N 1
ATOM 1444 C CA . LEU A 1 175 ? -19.036 -0.151 12.544 1.00 79.25 175 LEU A CA 1
ATOM 1445 C C . LEU A 1 175 ? -20.488 0.315 12.331 1.00 79.25 175 LEU A C 1
ATOM 1447 O O . LEU A 1 175 ? -21.041 0.010 11.273 1.00 79.25 175 LEU A O 1
ATOM 1451 N N . PRO A 1 176 ? -21.130 1.010 13.285 1.00 66.94 176 PRO A N 1
ATOM 1452 C CA . PRO A 1 176 ? -22.557 1.343 13.196 1.00 66.94 176 PRO A CA 1
ATOM 1453 C C . PRO A 1 176 ? -22.880 2.252 11.997 1.00 66.94 176 PRO A C 1
ATOM 1455 O O . PRO A 1 176 ? -23.817 1.989 11.244 1.00 66.94 176 PRO A O 1
ATOM 1458 N N . TRP A 1 177 ? -22.015 3.226 11.709 1.00 68.69 177 TRP A N 1
ATOM 1459 C CA . TRP A 1 177 ? -22.123 4.139 10.561 1.00 68.69 177 TRP A CA 1
ATOM 1460 C C . TRP A 1 177 ? -21.941 3.469 9.186 1.00 68.69 177 TRP A C 1
ATOM 1462 O O . TRP A 1 177 ? -22.250 4.052 8.148 1.00 68.69 177 TRP A O 1
ATOM 1472 N N . LYS A 1 178 ? -21.453 2.225 9.143 1.00 66.75 178 LYS A N 1
ATOM 1473 C CA . LYS A 1 178 ? -21.037 1.545 7.908 1.00 66.75 178 LYS A CA 1
ATOM 1474 C C . LYS A 1 178 ? -22.186 1.010 7.063 1.00 66.75 178 LYS A C 1
ATOM 1476 O O . LYS A 1 178 ? -21.983 0.786 5.868 1.00 66.75 178 LYS A O 1
ATOM 1481 N N . ARG A 1 179 ? -23.384 0.807 7.630 1.00 65.00 179 ARG A N 1
ATOM 1482 C CA . ARG A 1 179 ? -24.548 0.317 6.861 1.00 65.00 179 ARG A CA 1
ATOM 1483 C C . ARG A 1 179 ? -24.817 1.195 5.633 1.00 65.00 179 ARG A C 1
ATOM 1485 O O . ARG A 1 179 ? -25.195 0.673 4.591 1.00 65.00 179 ARG A O 1
ATOM 1492 N N . HIS A 1 180 ? -24.517 2.489 5.739 1.00 62.41 180 HIS A N 1
ATOM 1493 C CA . HIS A 1 180 ? -24.666 3.473 4.669 1.00 62.41 180 HIS A CA 1
ATOM 1494 C C . HIS A 1 180 ? -23.473 3.543 3.702 1.00 62.41 180 HIS A C 1
ATOM 1496 O O . HIS A 1 180 ? -23.616 4.088 2.618 1.00 62.41 180 HIS A O 1
ATOM 1502 N N . VAL A 1 181 ? -22.309 2.977 4.049 1.00 64.75 181 VAL A N 1
ATOM 1503 C CA . VAL A 1 181 ? -21.058 3.124 3.272 1.00 64.75 181 VAL A CA 1
ATOM 1504 C C . VAL A 1 181 ? -20.675 1.849 2.511 1.00 64.75 181 VAL A C 1
ATOM 1506 O O . VAL A 1 181 ? -19.894 1.889 1.566 1.00 64.75 181 VAL A O 1
ATOM 1509 N N . ASN A 1 182 ? -21.248 0.699 2.879 1.00 67.00 182 ASN A N 1
ATOM 1510 C CA . ASN A 1 182 ? -20.833 -0.618 2.377 1.00 67.00 182 ASN A CA 1
ATOM 1511 C C . ASN A 1 182 ? -21.014 -0.803 0.852 1.00 67.00 182 ASN A C 1
ATOM 1513 O O . ASN A 1 182 ? -20.340 -1.647 0.273 1.00 67.00 182 ASN A O 1
ATOM 1517 N N . ILE A 1 183 ? -21.888 -0.020 0.203 1.00 68.06 183 ILE A N 1
ATOM 1518 C CA . ILE A 1 183 ? -22.088 -0.020 -1.263 1.00 68.06 183 ILE A CA 1
ATOM 1519 C C . ILE A 1 183 ? -21.048 0.857 -1.981 1.00 68.06 183 ILE A C 1
ATOM 1521 O O . ILE A 1 183 ? -20.642 0.547 -3.101 1.00 68.06 183 ILE A O 1
ATOM 1525 N N . PHE A 1 184 ? -20.563 1.917 -1.330 1.00 71.81 184 PHE A N 1
ATOM 1526 C CA . PHE A 1 184 ? -19.628 2.861 -1.942 1.00 71.81 184 PHE A CA 1
ATOM 1527 C C . PHE A 1 184 ? -18.243 2.245 -2.161 1.00 71.81 184 PHE A C 1
ATOM 1529 O O . PHE A 1 184 ? -17.635 2.483 -3.199 1.00 71.81 184 PHE A O 1
ATOM 1536 N N . PHE A 1 185 ? -17.753 1.407 -1.239 1.00 74.06 185 PHE A N 1
ATOM 1537 C CA . PHE A 1 185 ? -16.421 0.797 -1.375 1.00 74.06 185 PHE A CA 1
ATOM 1538 C C . PHE A 1 185 ? -16.300 -0.146 -2.590 1.00 74.06 185 PHE A C 1
ATOM 1540 O O . PHE A 1 185 ? -15.370 0.042 -3.378 1.00 74.06 185 PHE A O 1
ATOM 1547 N N . PRO A 1 186 ? -17.213 -1.119 -2.813 1.00 75.06 186 PRO A N 1
ATOM 1548 C CA . PRO A 1 186 ? -17.204 -1.918 -4.038 1.00 75.06 186 PRO A CA 1
ATOM 1549 C C . PRO A 1 186 ? -17.408 -1.073 -5.296 1.00 75.06 186 PRO A C 1
ATOM 1551 O O . PRO A 1 186 ? -16.740 -1.324 -6.294 1.00 75.06 186 PRO A O 1
ATOM 1554 N N . GLY A 1 187 ? -18.278 -0.054 -5.245 1.00 80.00 187 GLY A N 1
ATOM 1555 C CA . GLY A 1 187 ? -18.513 0.852 -6.373 1.00 80.00 187 GLY A CA 1
ATOM 1556 C C . GLY A 1 187 ? -17.257 1.625 -6.787 1.00 80.00 187 GLY A C 1
ATOM 1557 O O . GLY A 1 187 ? -16.945 1.706 -7.972 1.00 80.00 187 GLY A O 1
ATOM 1558 N N . LEU A 1 188 ? -16.486 2.123 -5.818 1.00 79.19 188 LEU A N 1
ATOM 1559 C CA . LEU A 1 188 ? -15.217 2.812 -6.067 1.00 79.19 188 LEU A CA 1
ATOM 1560 C C . LEU A 1 188 ? -14.155 1.871 -6.643 1.00 79.19 188 LEU A C 1
ATOM 1562 O O . LEU A 1 188 ? -13.471 2.240 -7.593 1.00 79.19 188 LEU A O 1
ATOM 1566 N N . ILE A 1 189 ? -14.035 0.646 -6.120 1.00 79.56 189 ILE A N 1
ATOM 1567 C CA . ILE A 1 189 ? -13.112 -0.353 -6.685 1.00 79.56 189 ILE A CA 1
ATOM 1568 C C . ILE A 1 189 ? -13.515 -0.717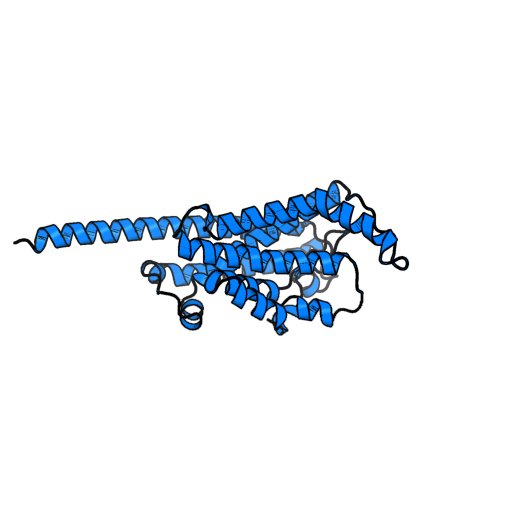 -8.108 1.00 79.56 189 ILE A C 1
ATOM 1570 O O . ILE A 1 189 ? -12.661 -0.772 -8.989 1.00 79.56 189 ILE A O 1
ATOM 1574 N N . PHE A 1 190 ? -14.806 -0.941 -8.341 1.00 84.44 190 PHE A N 1
ATOM 1575 C CA . PHE A 1 190 ? -15.324 -1.219 -9.671 1.00 84.44 190 PHE A CA 1
ATOM 1576 C C . PHE A 1 190 ? -14.990 -0.080 -10.636 1.00 84.44 190 PHE A C 1
ATOM 1578 O O . PHE A 1 190 ? -14.502 -0.343 -11.729 1.00 84.44 190 PHE A O 1
ATOM 1585 N N . LEU A 1 191 ? -15.154 1.176 -10.210 1.00 84.56 191 LEU A N 1
ATOM 1586 C CA . LEU A 1 191 ? -14.788 2.338 -11.013 1.00 84.56 191 LEU A CA 1
ATOM 1587 C C . LEU A 1 191 ? -13.281 2.386 -11.314 1.00 84.56 191 LEU A C 1
ATOM 1589 O O . LEU A 1 191 ? -12.911 2.680 -12.445 1.00 84.56 191 LEU A O 1
ATOM 1593 N N . ILE A 1 192 ? -12.410 2.053 -10.353 1.00 82.62 192 ILE A N 1
ATOM 1594 C CA . ILE A 1 192 ? -10.954 1.964 -10.582 1.00 82.62 192 ILE A CA 1
ATOM 1595 C C . ILE A 1 192 ? -10.639 0.907 -11.635 1.00 82.62 192 ILE A C 1
ATOM 1597 O O . ILE A 1 192 ? -9.913 1.185 -12.587 1.00 82.62 192 ILE A O 1
ATOM 1601 N N . LEU A 1 193 ? -11.194 -0.294 -11.474 1.00 84.62 193 LEU A N 1
ATOM 1602 C CA . LEU A 1 193 ? -10.979 -1.397 -12.406 1.00 84.62 193 LEU A CA 1
ATOM 1603 C C . LEU A 1 193 ? -11.527 -1.062 -13.795 1.00 84.62 193 LEU A C 1
ATOM 1605 O O . LEU A 1 193 ? -10.876 -1.368 -14.790 1.00 84.62 193 LEU A O 1
ATOM 1609 N N . LEU A 1 194 ? -12.673 -0.383 -13.870 1.00 89.00 194 LEU A N 1
ATOM 1610 C CA . LEU A 1 194 ? -13.265 0.071 -15.122 1.00 89.00 194 LEU A CA 1
ATOM 1611 C C . LEU A 1 194 ? -12.392 1.130 -15.802 1.00 89.00 194 LEU A C 1
ATOM 1613 O O . LEU A 1 194 ? -12.072 0.980 -16.976 1.00 89.00 194 LEU A O 1
ATOM 1617 N N . CYS A 1 195 ? -11.952 2.162 -15.076 1.00 87.00 195 CYS A N 1
ATOM 1618 C CA . CYS A 1 195 ? -11.042 3.187 -15.595 1.00 87.00 195 CYS A CA 1
ATOM 1619 C C . CYS A 1 195 ? -9.730 2.574 -16.094 1.00 87.00 195 CYS A C 1
ATOM 1621 O O . CYS A 1 195 ? -9.232 2.947 -17.156 1.00 87.00 195 CYS A O 1
ATOM 1623 N N . TRP A 1 196 ? -9.187 1.607 -15.355 1.00 86.50 196 TRP A N 1
ATOM 1624 C CA . TRP A 1 196 ? -7.984 0.887 -15.749 1.00 86.50 196 TRP A CA 1
ATOM 1625 C C . TRP A 1 196 ? -8.220 0.058 -17.016 1.00 86.50 196 TRP A C 1
ATOM 1627 O O . TRP A 1 196 ? -7.447 0.176 -17.966 1.00 86.50 196 TRP A O 1
ATOM 1637 N N . LEU A 1 197 ? -9.310 -0.711 -17.085 1.00 89.38 197 LEU A N 1
ATOM 1638 C CA . LEU A 1 197 ? -9.660 -1.515 -18.256 1.00 89.38 197 LEU A CA 1
ATOM 1639 C C . LEU A 1 197 ? -9.870 -0.641 -19.499 1.00 89.38 197 LEU A C 1
ATOM 1641 O O . LEU A 1 197 ? -9.319 -0.934 -20.558 1.00 89.38 197 LEU A O 1
ATOM 1645 N N . VAL A 1 198 ? -10.611 0.461 -19.360 1.00 89.44 198 VAL A N 1
ATOM 1646 C CA . VAL A 1 198 ? -10.848 1.431 -20.437 1.00 89.44 198 VAL A CA 1
ATOM 1647 C C . VAL A 1 198 ? -9.533 2.065 -20.883 1.00 89.44 198 VAL A C 1
ATOM 1649 O O . VAL A 1 198 ? -9.267 2.122 -22.081 1.00 89.44 198 VAL A O 1
ATOM 1652 N N . SER A 1 199 ? -8.666 2.480 -19.956 1.00 86.88 199 SER A N 1
ATOM 1653 C CA . SER A 1 199 ? -7.359 3.036 -20.320 1.00 86.88 199 SER A CA 1
ATOM 1654 C C . SER A 1 199 ? -6.480 2.004 -21.031 1.00 86.88 199 SER A C 1
ATOM 1656 O O . SER A 1 199 ? -5.849 2.332 -22.037 1.00 86.88 199 SER A O 1
ATOM 1658 N N . ALA A 1 200 ? -6.470 0.745 -20.581 1.00 86.88 200 ALA A N 1
ATOM 1659 C CA . ALA A 1 200 ? -5.756 -0.339 -21.253 1.00 86.88 200 ALA A CA 1
ATOM 1660 C C . ALA A 1 200 ? -6.292 -0.579 -22.672 1.00 86.88 200 ALA A C 1
ATOM 1662 O O . ALA A 1 200 ? -5.504 -0.728 -23.605 1.00 86.88 200 ALA A O 1
ATOM 1663 N N . PHE A 1 201 ? -7.614 -0.540 -22.852 1.00 89.69 201 PHE A N 1
ATOM 1664 C CA . PHE A 1 201 ? -8.262 -0.687 -24.154 1.00 89.69 201 PHE A CA 1
ATOM 1665 C C . PHE A 1 201 ? -7.921 0.465 -25.104 1.00 89.69 201 PHE A C 1
ATOM 1667 O O . PHE A 1 201 ? -7.507 0.229 -26.237 1.00 89.69 201 PHE A O 1
ATOM 1674 N N . ILE A 1 202 ? -7.985 1.709 -24.621 1.00 88.38 202 ILE A N 1
ATOM 1675 C CA . ILE A 1 202 ? -7.574 2.895 -25.385 1.00 88.38 202 ILE A CA 1
ATOM 1676 C C . ILE A 1 202 ? -6.117 2.756 -25.840 1.00 88.38 202 ILE A C 1
ATOM 1678 O O . ILE A 1 202 ? -5.808 3.020 -26.999 1.00 88.38 202 ILE A O 1
ATOM 1682 N N . ARG A 1 203 ? -5.212 2.303 -24.962 1.00 87.19 203 ARG A N 1
ATOM 1683 C CA . ARG A 1 203 ? -3.806 2.078 -25.333 1.00 87.19 203 ARG A CA 1
ATOM 1684 C C . ARG A 1 203 ? -3.646 0.974 -26.371 1.00 87.19 203 ARG A C 1
ATOM 1686 O O . ARG A 1 203 ? -2.849 1.137 -27.289 1.00 87.19 203 ARG A O 1
ATOM 1693 N N . TYR A 1 204 ? -4.377 -0.126 -26.225 1.00 88.81 204 TYR A N 1
ATOM 1694 C CA . TYR A 1 204 ? -4.327 -1.247 -27.161 1.00 88.81 204 TYR A CA 1
ATOM 1695 C C . TYR A 1 204 ? -4.702 -0.821 -28.584 1.00 88.81 204 TYR A C 1
ATOM 1697 O O . TYR A 1 204 ? -3.994 -1.173 -29.525 1.00 88.81 204 TYR A O 1
ATOM 1705 N N . ILE A 1 205 ? -5.754 -0.008 -28.727 1.00 89.88 205 ILE A N 1
ATOM 1706 C CA . ILE A 1 205 ? -6.223 0.474 -30.030 1.00 89.88 205 ILE A CA 1
ATOM 1707 C C . ILE A 1 205 ? -5.357 1.621 -30.565 1.00 89.88 205 ILE A C 1
ATOM 1709 O O . ILE A 1 205 ? -4.911 1.555 -31.704 1.00 89.88 205 ILE A O 1
ATOM 1713 N N . ILE A 1 206 ? -5.107 2.663 -29.765 1.00 87.88 206 ILE A N 1
ATOM 1714 C CA . ILE A 1 206 ? -4.516 3.920 -30.260 1.00 87.88 206 ILE A CA 1
ATOM 1715 C C . ILE A 1 206 ? -2.987 3.883 -30.271 1.00 87.88 206 ILE A C 1
ATOM 1717 O O . ILE A 1 206 ? -2.370 4.335 -31.228 1.00 87.88 206 ILE A O 1
ATOM 1721 N N . ILE A 1 207 ? -2.363 3.389 -29.198 1.00 85.06 207 ILE A N 1
ATOM 1722 C CA . ILE A 1 207 ? -0.901 3.449 -29.046 1.00 85.06 207 ILE A CA 1
ATOM 1723 C C . ILE A 1 207 ? -0.260 2.233 -29.704 1.00 85.06 207 ILE A C 1
ATOM 1725 O O . ILE A 1 207 ? 0.657 2.362 -30.507 1.00 85.06 207 ILE A O 1
ATOM 1729 N N . TYR A 1 208 ? -0.755 1.044 -29.365 1.00 84.81 208 TYR A N 1
ATOM 1730 C CA . TYR A 1 208 ? -0.137 -0.210 -29.784 1.00 84.81 208 TYR A CA 1
ATOM 1731 C C . TYR A 1 208 ? -0.752 -0.797 -31.054 1.00 84.81 208 TYR A C 1
ATOM 1733 O O . TYR A 1 208 ? -0.206 -1.763 -31.581 1.00 84.81 208 TYR A O 1
ATOM 1741 N N . SER A 1 209 ? -1.854 -0.236 -31.566 1.00 87.62 209 SER A N 1
ATOM 1742 C CA . SER A 1 209 ? -2.505 -0.669 -32.815 1.00 87.62 209 SER A CA 1
ATOM 1743 C C . SER A 1 209 ? -2.712 -2.191 -32.911 1.00 87.62 209 SER A C 1
ATOM 1745 O O . SER A 1 209 ? -2.531 -2.793 -33.964 1.00 87.62 209 SER A O 1
ATOM 1747 N N . GLY A 1 210 ? -3.016 -2.844 -31.787 1.00 83.00 210 GLY A N 1
ATOM 1748 C CA . GLY A 1 210 ? -3.220 -4.293 -31.721 1.00 83.00 210 GLY A CA 1
ATOM 1749 C C . GLY A 1 210 ? -1.968 -5.176 -31.814 1.00 83.00 210 GLY A C 1
ATOM 1750 O O . GLY A 1 210 ? -2.095 -6.395 -31.742 1.00 83.00 210 GLY A O 1
ATOM 1751 N N . THR A 1 211 ? -0.769 -4.600 -31.934 1.00 86.31 211 THR A N 1
ATOM 1752 C CA . THR A 1 211 ? 0.489 -5.355 -32.124 1.00 86.31 211 THR A CA 1
ATOM 1753 C C . THR A 1 211 ? 0.954 -6.102 -30.875 1.00 86.31 211 THR A C 1
ATOM 1755 O O . THR A 1 211 ? 1.647 -7.112 -30.969 1.00 86.31 211 THR A O 1
ATOM 1758 N N . ILE A 1 212 ? 0.559 -5.621 -29.697 1.00 84.62 212 ILE A N 1
ATOM 1759 C CA . ILE A 1 212 ? 0.961 -6.160 -28.400 1.00 84.62 212 ILE A CA 1
ATOM 1760 C C . ILE A 1 212 ? -0.236 -6.853 -27.738 1.00 84.62 212 ILE A C 1
ATOM 1762 O O . ILE A 1 212 ? -1.324 -6.272 -27.725 1.00 84.62 212 ILE A O 1
ATOM 1766 N N . PRO A 1 213 ? -0.065 -8.040 -27.118 1.00 87.75 213 PRO A N 1
ATOM 1767 C CA . PRO A 1 213 ? -1.141 -8.710 -26.395 1.00 87.75 213 PRO A CA 1
ATOM 1768 C C . PRO A 1 213 ? -1.798 -7.808 -25.342 1.00 87.75 213 PRO A C 1
ATOM 1770 O O . PRO A 1 213 ? -1.119 -7.195 -24.515 1.00 87.75 213 PRO A O 1
ATOM 1773 N N . PHE A 1 214 ? -3.134 -7.776 -25.323 1.00 85.25 214 PHE A N 1
ATOM 1774 C CA . PHE A 1 214 ? -3.911 -6.935 -24.404 1.00 85.25 214 PHE A CA 1
ATOM 1775 C C . PHE A 1 214 ? -3.552 -7.167 -22.928 1.00 85.25 214 PHE A C 1
ATOM 1777 O O . PHE A 1 214 ? -3.435 -6.217 -22.158 1.00 85.25 214 PHE A O 1
ATOM 1784 N N . VAL A 1 215 ? -3.310 -8.424 -22.545 1.00 83.00 215 VAL A N 1
ATOM 1785 C CA . VAL A 1 215 ? -2.914 -8.819 -21.182 1.00 83.00 215 VAL A CA 1
ATOM 1786 C C . VAL A 1 215 ? -1.627 -8.111 -20.746 1.00 83.00 215 VAL A C 1
ATOM 1788 O O . VAL A 1 215 ? -1.548 -7.613 -19.624 1.00 83.00 215 VAL A O 1
ATOM 1791 N N . ASN A 1 216 ? -0.655 -7.968 -21.647 1.00 80.56 216 ASN A N 1
ATOM 1792 C CA . ASN A 1 216 ? 0.621 -7.326 -21.336 1.00 80.56 216 ASN A CA 1
ATOM 1793 C C . ASN A 1 216 ? 0.435 -5.819 -21.091 1.00 80.56 216 ASN A C 1
ATOM 1795 O O . ASN A 1 216 ? 1.104 -5.237 -20.241 1.00 80.56 216 ASN A O 1
ATOM 1799 N N . ILE A 1 217 ? -0.520 -5.194 -21.787 1.00 80.31 217 ILE A N 1
ATOM 1800 C CA . ILE A 1 217 ? -0.881 -3.779 -21.610 1.00 80.31 217 ILE A CA 1
ATOM 1801 C C . ILE A 1 217 ? -1.708 -3.567 -20.335 1.00 80.31 217 ILE A C 1
ATOM 1803 O O . ILE A 1 217 ? -1.558 -2.537 -19.666 1.00 80.31 217 ILE A O 1
ATOM 1807 N N . LEU A 1 218 ? -2.583 -4.522 -20.007 1.00 81.69 218 LEU A N 1
ATOM 1808 C CA . LEU A 1 218 ? -3.435 -4.495 -18.821 1.00 81.69 218 LEU A CA 1
ATOM 1809 C C . LEU A 1 218 ? -2.599 -4.584 -17.537 1.00 81.69 218 LEU A C 1
ATOM 1811 O O . LEU A 1 218 ? -2.819 -3.799 -16.618 1.00 81.69 218 LEU A O 1
ATOM 1815 N N . PHE A 1 219 ? -1.607 -5.478 -17.503 1.00 76.44 219 PHE A N 1
ATOM 1816 C CA . PHE A 1 219 ? -0.743 -5.717 -16.339 1.00 76.44 219 PHE A CA 1
ATOM 1817 C C . PHE A 1 219 ? 0.608 -4.981 -16.386 1.00 76.44 219 PHE A C 1
ATOM 1819 O O . 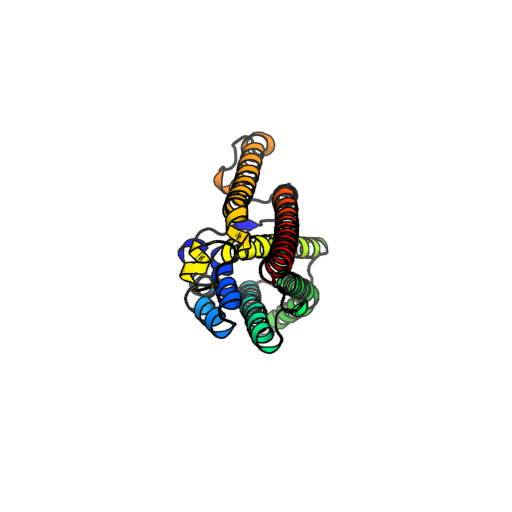PHE A 1 219 ? 1.500 -5.313 -15.608 1.00 76.44 219 PHE A O 1
ATOM 1826 N N . TYR A 1 220 ? 0.755 -3.993 -17.278 1.00 73.69 220 TYR A N 1
ATOM 1827 C CA . TYR A 1 220 ? 1.971 -3.181 -17.459 1.00 73.69 220 TYR A CA 1
ATOM 1828 C C . TYR A 1 220 ? 3.263 -3.987 -17.667 1.00 73.69 220 TYR A C 1
ATOM 1830 O O . TYR A 1 220 ? 4.353 -3.508 -17.380 1.00 73.69 220 TYR A O 1
ATOM 1838 N N . GLN A 1 221 ? 3.178 -5.182 -18.253 1.00 69.88 221 GLN A N 1
ATOM 1839 C CA . GLN A 1 221 ? 4.340 -6.049 -18.504 1.00 69.88 221 GLN A CA 1
ATOM 1840 C C . GLN A 1 221 ? 5.337 -5.474 -19.528 1.00 69.88 221 GLN A C 1
ATOM 1842 O O . GLN A 1 221 ? 6.313 -6.131 -19.875 1.00 69.88 221 GLN A O 1
ATOM 1847 N N . ILE A 1 222 ? 5.080 -4.266 -20.031 1.00 65.94 222 ILE A N 1
ATOM 1848 C CA . ILE A 1 222 ? 5.869 -3.535 -21.017 1.00 65.94 222 ILE A CA 1
ATOM 1849 C C . ILE A 1 222 ? 6.012 -2.099 -20.518 1.00 65.94 222 ILE A C 1
ATOM 1851 O O . ILE A 1 222 ? 5.078 -1.562 -19.912 1.00 65.94 222 ILE A O 1
ATOM 1855 N N . TYR A 1 223 ? 7.162 -1.483 -20.807 1.00 64.19 223 TYR A N 1
ATOM 1856 C CA . TYR A 1 223 ? 7.443 -0.087 -20.487 1.00 64.19 223 TYR A CA 1
ATOM 1857 C C . TYR A 1 223 ? 6.278 0.829 -20.868 1.00 64.19 223 TYR A C 1
ATOM 1859 O O . TYR A 1 223 ? 5.868 0.886 -22.029 1.00 64.19 223 TYR A O 1
ATOM 1867 N N . ASN A 1 224 ? 5.731 1.554 -19.891 1.00 65.38 224 ASN A N 1
ATOM 1868 C CA . ASN A 1 224 ? 4.575 2.401 -20.145 1.00 65.38 224 ASN A CA 1
ATOM 1869 C C . ASN A 1 224 ? 4.579 3.671 -19.291 1.00 65.38 224 ASN A C 1
ATOM 1871 O O . ASN A 1 224 ? 4.197 3.670 -18.122 1.00 65.38 224 ASN A O 1
ATOM 1875 N N . GLN A 1 225 ? 4.908 4.801 -19.918 1.00 66.06 225 GLN A N 1
ATOM 1876 C CA . GLN A 1 225 ? 4.829 6.123 -19.283 1.00 66.06 225 GLN A CA 1
ATOM 1877 C C . GLN A 1 225 ? 3.396 6.515 -18.882 1.00 66.06 225 GLN A C 1
ATOM 1879 O O . GLN A 1 225 ? 3.202 7.389 -18.037 1.00 66.06 225 GLN A O 1
ATOM 1884 N N . SER A 1 226 ? 2.376 5.839 -19.428 1.00 68.44 226 SER A N 1
ATOM 1885 C CA . SER A 1 226 ? 0.970 6.077 -19.077 1.00 68.44 226 SER A CA 1
ATOM 1886 C C . SER A 1 226 ? 0.608 5.608 -17.670 1.00 68.44 226 SER A C 1
ATOM 1888 O O . SER A 1 226 ? -0.470 5.961 -17.202 1.00 68.44 226 SER A O 1
ATOM 1890 N N . VAL A 1 227 ? 1.484 4.872 -16.974 1.00 69.88 227 VAL A N 1
ATOM 1891 C CA . VAL A 1 227 ? 1.245 4.451 -15.585 1.00 69.88 227 VAL A CA 1
ATOM 1892 C C . VAL A 1 227 ? 0.867 5.653 -14.724 1.00 69.88 227 VAL A C 1
ATOM 1894 O O . VAL A 1 227 ? -0.132 5.583 -14.028 1.00 69.88 227 VAL A O 1
ATOM 1897 N N . ILE A 1 228 ? 1.562 6.793 -14.830 1.00 71.69 228 ILE A N 1
ATOM 1898 C CA . ILE A 1 228 ? 1.223 8.004 -14.053 1.00 71.69 228 ILE A CA 1
ATOM 1899 C C . ILE A 1 228 ? -0.228 8.444 -14.303 1.00 71.69 228 ILE A C 1
ATOM 1901 O O . ILE A 1 228 ? -0.952 8.768 -13.362 1.00 71.69 228 ILE A O 1
ATOM 1905 N N . ARG A 1 229 ? -0.677 8.409 -15.563 1.00 75.56 229 ARG A N 1
ATOM 1906 C CA . ARG A 1 229 ? -2.055 8.748 -15.944 1.00 75.56 229 ARG A CA 1
ATOM 1907 C C . ARG A 1 229 ? -3.057 7.765 -15.342 1.00 75.56 229 ARG A C 1
ATOM 1909 O O . ARG A 1 229 ? -4.102 8.183 -14.857 1.00 75.56 229 ARG A O 1
ATOM 1916 N N . ASP A 1 230 ? -2.721 6.482 -15.331 1.00 75.06 230 ASP A N 1
ATOM 1917 C CA . ASP A 1 230 ? -3.569 5.428 -14.770 1.00 75.06 230 ASP A CA 1
ATOM 1918 C C . ASP A 1 230 ? -3.616 5.451 -13.232 1.00 75.06 230 ASP A C 1
ATOM 1920 O O . ASP A 1 230 ? -4.537 4.905 -12.627 1.00 75.06 230 ASP A O 1
ATOM 1924 N N . MET A 1 231 ? -2.665 6.136 -12.590 1.00 74.94 231 MET A N 1
ATOM 1925 C CA . MET A 1 231 ? -2.643 6.357 -11.140 1.00 74.94 231 MET A CA 1
ATOM 1926 C C . MET A 1 231 ? -3.491 7.543 -10.692 1.00 74.94 231 MET A C 1
ATOM 1928 O O . MET A 1 231 ? -3.903 7.587 -9.532 1.00 74.94 231 MET A O 1
ATOM 1932 N N . LEU A 1 232 ? -3.790 8.489 -11.584 1.00 79.56 232 LEU A N 1
ATOM 1933 C CA . LEU A 1 232 ? -4.603 9.655 -11.244 1.00 79.56 232 LEU A CA 1
ATOM 1934 C C . LEU A 1 232 ? -6.005 9.261 -10.729 1.00 79.56 232 LEU A C 1
ATOM 1936 O O . LEU A 1 232 ? -6.390 9.764 -9.671 1.00 79.56 232 LEU A O 1
ATOM 1940 N N . PRO A 1 233 ? -6.749 8.327 -11.363 1.00 80.12 233 PRO A N 1
ATOM 1941 C CA . PRO A 1 233 ? -8.008 7.830 -10.810 1.00 80.12 233 PRO A CA 1
ATOM 1942 C C . PRO A 1 233 ? -7.842 7.216 -9.417 1.00 80.12 233 PRO A C 1
ATOM 1944 O O . PRO A 1 233 ? -8.633 7.499 -8.523 1.00 80.12 233 PRO A O 1
ATOM 1947 N N . VAL A 1 234 ? -6.792 6.419 -9.201 1.00 81.06 234 VAL A N 1
ATOM 1948 C CA . VAL A 1 234 ? -6.522 5.777 -7.904 1.00 81.06 234 VAL A CA 1
ATOM 1949 C C . VAL A 1 234 ? -6.280 6.828 -6.824 1.00 81.06 234 VAL A C 1
ATOM 1951 O O . VAL A 1 234 ? -6.833 6.720 -5.730 1.00 81.06 234 VAL A O 1
ATOM 1954 N N . TYR A 1 235 ? -5.508 7.870 -7.135 1.00 83.75 235 TYR A N 1
ATOM 1955 C CA . TYR A 1 235 ? -5.259 8.991 -6.232 1.00 83.75 235 TYR A CA 1
ATOM 1956 C C . TYR A 1 235 ? -6.556 9.721 -5.867 1.00 83.75 235 TYR A C 1
ATOM 1958 O O . TYR A 1 235 ? -6.901 9.811 -4.687 1.00 83.75 235 TYR A O 1
ATOM 1966 N N . VAL A 1 236 ? -7.304 10.185 -6.875 1.00 85.00 236 VAL A N 1
ATOM 1967 C CA . VAL A 1 236 ? -8.558 10.929 -6.683 1.00 85.00 236 VAL A CA 1
ATOM 1968 C C . VAL A 1 236 ? -9.545 10.112 -5.855 1.00 85.00 236 VAL A C 1
ATOM 1970 O O . VAL A 1 236 ? -10.164 10.638 -4.930 1.00 85.00 236 VAL A O 1
ATOM 1973 N N . LEU A 1 237 ? -9.660 8.815 -6.132 1.00 81.81 237 LEU A N 1
ATOM 1974 C CA . LEU A 1 237 ? -10.605 7.939 -5.447 1.00 81.81 237 LEU A CA 1
ATOM 1975 C C . LEU A 1 237 ? -10.144 7.582 -4.031 1.00 81.81 237 LEU A C 1
ATOM 1977 O O . LEU A 1 237 ? -10.982 7.519 -3.136 1.00 81.81 237 LEU A O 1
ATOM 1981 N N . THR A 1 238 ? -8.838 7.442 -3.783 1.00 84.62 238 THR A N 1
ATOM 1982 C CA . THR A 1 238 ? -8.299 7.247 -2.424 1.00 84.62 238 THR A CA 1
ATOM 1983 C C . THR A 1 238 ? -8.577 8.468 -1.547 1.00 84.62 238 THR A C 1
ATOM 1985 O O . THR A 1 238 ? -9.063 8.321 -0.426 1.00 84.62 238 THR A O 1
ATOM 1988 N N . VAL A 1 239 ? -8.345 9.680 -2.061 1.00 87.38 239 VAL A N 1
ATOM 1989 C CA . VAL A 1 239 ? -8.653 10.930 -1.342 1.00 87.38 239 VAL A CA 1
ATOM 1990 C C . VAL A 1 239 ? -10.159 11.079 -1.126 1.00 87.38 239 VAL A C 1
ATOM 1992 O O . VAL A 1 239 ? -10.592 11.364 -0.010 1.00 87.38 239 VAL A O 1
ATOM 1995 N N . SER A 1 240 ? -10.962 10.822 -2.162 1.00 85.00 240 SER A N 1
ATOM 1996 C CA . SER A 1 240 ? -12.427 10.872 -2.075 1.00 85.00 240 SER A CA 1
ATOM 1997 C C . SER A 1 240 ? -12.959 9.895 -1.030 1.00 85.00 240 SER A C 1
ATOM 1999 O O . SER A 1 240 ? -13.863 10.237 -0.275 1.00 85.00 240 SER A O 1
ATOM 2001 N N . LEU A 1 241 ? -12.366 8.702 -0.934 1.00 83.00 241 LEU A N 1
ATOM 2002 C CA . LEU A 1 241 ? -12.729 7.702 0.061 1.00 83.00 241 LEU A CA 1
ATOM 2003 C C . LEU A 1 241 ? -12.428 8.177 1.483 1.00 83.00 241 LEU A C 1
ATOM 2005 O O . LEU A 1 241 ? -13.285 8.068 2.358 1.00 83.00 241 LEU A O 1
ATOM 2009 N N . ILE A 1 242 ? -11.232 8.724 1.708 1.00 84.69 242 ILE A N 1
ATOM 2010 C CA . ILE A 1 242 ? -10.833 9.267 3.012 1.00 84.69 242 ILE A CA 1
ATOM 2011 C C . ILE A 1 242 ? -11.778 10.405 3.421 1.00 84.69 242 ILE A C 1
ATOM 2013 O O . ILE A 1 242 ? -12.245 10.446 4.560 1.00 84.69 242 ILE A O 1
ATOM 2017 N N . TYR A 1 243 ? -12.096 11.304 2.488 1.00 86.88 243 TYR A N 1
ATOM 2018 C CA . TYR A 1 243 ? -13.001 12.426 2.726 1.00 86.88 243 TYR A CA 1
ATOM 2019 C C . TYR A 1 243 ? -14.443 11.975 3.004 1.00 86.88 243 TYR A C 1
ATOM 2021 O O . TYR A 1 243 ? -15.084 12.472 3.935 1.00 86.88 243 TYR A O 1
ATOM 2029 N N . LEU A 1 244 ? -14.948 11.009 2.231 1.00 83.56 244 LEU A N 1
ATOM 2030 C CA . LEU A 1 244 ? -16.281 10.438 2.410 1.00 83.56 244 LEU A CA 1
ATOM 2031 C C . LEU A 1 244 ? -16.403 9.769 3.781 1.00 83.56 244 LEU A C 1
ATOM 2033 O O . LEU A 1 244 ? -17.359 10.028 4.509 1.00 83.56 244 LEU A O 1
ATOM 2037 N N . GLU A 1 245 ? -15.418 8.955 4.163 1.00 80.00 245 GLU A N 1
ATOM 2038 C CA . GLU A 1 245 ? -15.395 8.290 5.466 1.00 80.00 245 GLU A CA 1
ATOM 2039 C C . GLU A 1 245 ? -15.395 9.308 6.614 1.00 80.00 245 GLU A C 1
ATOM 2041 O O . GLU A 1 245 ? -16.188 9.191 7.551 1.00 80.00 245 GLU A O 1
ATOM 2046 N N . TYR A 1 246 ? -14.551 10.340 6.517 1.00 84.69 246 TYR A N 1
ATOM 2047 C CA . TYR A 1 246 ? -14.499 11.421 7.498 1.00 84.69 246 TYR A CA 1
ATOM 2048 C C . TYR A 1 246 ? -15.854 12.127 7.645 1.00 84.69 246 TYR A C 1
ATOM 2050 O O . TYR A 1 246 ? -16.346 12.306 8.762 1.00 84.69 246 TYR A O 1
ATOM 2058 N N . THR A 1 247 ? -16.483 12.480 6.522 1.00 84.75 247 THR A N 1
ATOM 2059 C CA . THR A 1 247 ? -17.778 13.175 6.495 1.00 84.75 247 THR A CA 1
ATOM 2060 C C . THR A 1 247 ? -18.875 12.328 7.132 1.00 84.75 247 THR A C 1
ATOM 2062 O O . THR A 1 247 ? -19.615 12.815 7.985 1.00 84.75 247 THR A O 1
ATOM 2065 N N . ILE A 1 248 ? -18.946 11.041 6.785 1.00 81.50 248 ILE A N 1
ATOM 2066 C CA . ILE A 1 248 ? -19.963 10.130 7.320 1.00 81.50 248 ILE A CA 1
ATOM 2067 C C . ILE A 1 248 ? -19.772 9.913 8.820 1.00 81.50 248 ILE A C 1
ATOM 2069 O O . ILE A 1 248 ? -20.743 9.958 9.575 1.00 81.50 248 ILE A O 1
ATOM 2073 N N . ARG A 1 249 ? -18.527 9.735 9.279 1.00 80.31 249 ARG A N 1
ATOM 2074 C CA . ARG A 1 249 ? -18.236 9.591 10.709 1.00 80.31 249 ARG A CA 1
ATOM 2075 C C . ARG A 1 249 ? -18.662 10.834 11.493 1.00 80.31 249 ARG A C 1
ATOM 2077 O O . ARG A 1 249 ? -19.258 10.698 12.557 1.00 80.31 249 ARG A O 1
ATOM 2084 N N . LYS A 1 250 ? -18.398 12.031 10.960 1.00 85.06 250 LYS A N 1
ATOM 2085 C CA . LYS A 1 250 ? -18.814 13.298 11.575 1.00 85.06 250 LYS A CA 1
ATOM 2086 C C . LYS A 1 250 ? -20.339 13.416 11.662 1.00 85.06 250 LYS A C 1
ATOM 2088 O O . LYS A 1 250 ? -20.850 13.741 12.729 1.00 85.06 250 LYS A O 1
ATOM 2093 N N . LEU A 1 251 ? -21.050 13.112 10.574 1.00 84.31 251 LEU A N 1
ATOM 2094 C CA . LEU A 1 251 ? -22.517 13.147 10.535 1.00 84.31 251 LEU A CA 1
ATOM 2095 C C . LEU A 1 251 ? -23.145 12.150 11.515 1.00 84.31 251 LEU A C 1
ATOM 2097 O O . LEU A 1 251 ? -24.119 12.483 12.180 1.00 84.31 251 LEU A O 1
ATOM 2101 N N . HIS A 1 252 ? -22.570 10.953 11.645 1.00 81.31 252 HIS A N 1
ATOM 2102 C CA . HIS A 1 252 ? -23.058 9.950 12.591 1.00 81.31 252 HIS A CA 1
ATOM 2103 C C . HIS A 1 252 ? -22.922 10.411 14.047 1.00 81.31 252 HIS A C 1
ATOM 2105 O O . HIS A 1 252 ? -23.886 10.334 14.798 1.00 81.31 252 HIS A O 1
ATOM 2111 N N . ILE A 1 253 ? -21.769 10.979 14.421 1.00 82.44 253 ILE A N 1
ATOM 2112 C CA . ILE A 1 253 ? -21.554 11.529 15.770 1.00 82.44 253 ILE A CA 1
ATOM 2113 C C . ILE A 1 253 ? -22.551 12.661 16.067 1.00 82.44 253 ILE A C 1
ATOM 2115 O O . ILE A 1 253 ? -23.115 12.721 17.157 1.00 82.44 253 ILE A O 1
ATOM 2119 N N . GLN A 1 254 ? -22.799 13.544 15.094 1.00 83.19 254 GLN A N 1
ATOM 2120 C CA . GLN A 1 254 ? -23.784 14.622 15.234 1.00 83.19 254 GLN A CA 1
ATOM 2121 C C . GLN A 1 254 ? -25.205 14.079 15.424 1.00 83.19 254 GLN A C 1
ATOM 2123 O O . GLN A 1 254 ? -25.937 14.550 16.297 1.00 83.19 254 GLN A O 1
ATOM 2128 N N . TRP A 1 255 ? -25.582 13.064 14.647 1.00 81.75 255 TRP A N 1
ATOM 2129 C CA . TRP A 1 255 ? -26.879 12.404 14.758 1.00 81.75 255 TRP A CA 1
ATOM 2130 C C . TRP A 1 255 ? -27.085 11.766 16.138 1.00 81.75 255 TRP A C 1
ATOM 2132 O O . TRP A 1 255 ? -28.102 12.023 16.783 1.00 81.75 255 TRP A O 1
ATOM 2142 N N . ASP A 1 256 ? -26.096 11.019 16.631 1.00 80.38 256 ASP A N 1
ATOM 2143 C CA . ASP A 1 256 ? -26.163 10.361 17.940 1.00 80.38 256 ASP A CA 1
ATOM 2144 C C . ASP A 1 256 ? -26.245 11.379 19.088 1.00 80.38 256 ASP A C 1
ATOM 2146 O O . ASP A 1 256 ? -27.035 11.200 20.016 1.00 80.38 256 ASP A O 1
ATOM 2150 N N . SER A 1 257 ? -25.502 12.491 19.001 1.00 78.19 257 SER A N 1
ATOM 2151 C CA . SER A 1 257 ? -25.591 13.577 19.991 1.00 78.19 257 SER A CA 1
ATOM 2152 C C . SER A 1 257 ? -26.973 14.239 20.013 1.00 78.19 257 SER A C 1
ATOM 2154 O O . SER A 1 257 ? -27.532 14.476 21.080 1.00 78.19 257 SER A O 1
ATOM 2156 N N . THR A 1 258 ? -27.578 14.440 18.838 1.00 79.75 258 THR A N 1
ATOM 2157 C CA . THR A 1 258 ? -28.914 15.040 18.720 1.00 79.75 258 THR A CA 1
ATOM 2158 C C . THR A 1 258 ? -29.985 14.110 19.294 1.00 79.75 258 THR A C 1
ATOM 2160 O O . THR A 1 258 ? -30.893 14.558 19.992 1.00 79.75 258 THR A O 1
ATOM 2163 N N . LEU A 1 259 ? -29.877 12.801 19.043 1.00 76.12 259 LEU A N 1
ATOM 2164 C CA . LEU A 1 259 ? -30.778 11.803 19.623 1.00 76.12 259 LEU A CA 1
ATOM 2165 C C . LEU A 1 259 ? -30.662 11.737 21.151 1.00 76.12 259 LEU A C 1
ATOM 2167 O O . LEU A 1 259 ? -31.686 11.640 21.826 1.00 76.12 259 LEU A O 1
ATOM 2171 N N . ALA A 1 260 ? -29.448 11.819 21.702 1.00 74.12 260 ALA A N 1
ATOM 2172 C CA . ALA A 1 260 ? -29.225 11.827 23.147 1.00 74.12 260 ALA A CA 1
ATOM 2173 C C . ALA A 1 260 ? -29.848 13.061 23.830 1.00 74.12 260 ALA A C 1
ATOM 2175 O O . ALA A 1 260 ? -30.479 12.931 24.885 1.00 74.12 260 ALA A O 1
ATOM 2176 N N . ASP A 1 261 ? -29.746 14.236 23.203 1.00 74.69 261 ASP A N 1
ATOM 2177 C CA . ASP A 1 261 ? -30.362 15.480 23.683 1.00 74.69 261 ASP A CA 1
ATOM 2178 C C . ASP A 1 261 ? -31.896 15.419 23.648 1.00 74.69 261 ASP A C 1
ATOM 2180 O O . ASP A 1 261 ? -32.574 15.854 24.580 1.00 74.69 261 ASP A O 1
ATOM 2184 N N . VAL A 1 262 ? -32.476 14.824 22.601 1.00 73.69 262 VAL A N 1
ATOM 2185 C CA . VAL A 1 262 ? -33.925 14.585 22.525 1.00 73.69 262 VAL A CA 1
ATOM 2186 C C . VAL A 1 262 ? -34.357 13.618 23.633 1.00 73.69 262 VAL A C 1
ATOM 2188 O O . VAL A 1 262 ? -35.289 13.910 24.382 1.00 73.69 262 VAL A O 1
ATOM 2191 N N . HIS A 1 263 ? -33.656 12.499 23.811 1.00 69.50 263 HIS A N 1
ATOM 2192 C CA . HIS A 1 263 ? -34.031 11.483 24.796 1.00 69.50 263 HIS A CA 1
ATOM 2193 C C . HIS A 1 263 ? -33.950 11.998 26.243 1.00 69.50 263 HIS A C 1
ATOM 2195 O O . HIS A 1 263 ? -34.808 11.681 27.068 1.00 69.50 263 HIS A O 1
ATOM 2201 N N . THR A 1 264 ? -32.959 12.835 26.559 1.00 71.19 264 THR A N 1
ATOM 2202 C CA . THR A 1 264 ? -32.840 13.478 27.879 1.00 71.19 264 THR A CA 1
ATOM 2203 C C . THR A 1 264 ? -33.901 14.548 28.122 1.00 71.19 264 THR A C 1
ATOM 2205 O O . THR A 1 264 ? -34.311 14.736 29.268 1.00 71.19 264 THR A O 1
ATOM 2208 N N . LYS A 1 265 ? -34.377 15.222 27.069 1.00 69.56 265 LYS A N 1
ATOM 2209 C CA . LYS A 1 265 ? -35.418 16.253 27.161 1.00 69.56 265 LYS A CA 1
ATOM 2210 C C . LYS A 1 265 ? -36.827 15.676 27.338 1.00 69.56 265 LYS A C 1
ATOM 2212 O O . LYS A 1 265 ? -37.634 16.303 28.014 1.00 69.56 265 LYS A O 1
ATOM 2217 N N . TYR A 1 266 ? -37.108 14.496 26.778 1.00 64.75 266 TYR A N 1
ATOM 2218 C CA . TYR A 1 266 ? -38.448 13.887 26.799 1.00 64.75 266 TYR A CA 1
ATOM 2219 C C . TYR A 1 266 ? -38.629 12.722 27.790 1.00 64.75 266 TYR A C 1
ATOM 2221 O O . TYR A 1 266 ? -39.766 12.398 28.105 1.00 64.75 266 TYR A O 1
ATOM 2229 N N . CYS A 1 267 ? -37.563 12.116 28.331 1.00 59.09 267 CYS A N 1
ATOM 2230 C CA . CYS A 1 267 ? -37.674 11.076 29.376 1.00 59.09 267 CYS A CA 1
ATOM 2231 C C . CYS A 1 267 ? -37.464 11.586 30.815 1.00 59.09 267 CYS A C 1
ATOM 2233 O O . CYS A 1 267 ? -37.388 10.782 31.739 1.00 59.09 267 CYS A O 1
ATOM 2235 N N . LYS A 1 268 ? -37.338 12.905 31.016 1.00 54.31 268 LYS A N 1
ATOM 2236 C CA . LYS A 1 268 ? -37.291 13.549 32.344 1.00 54.31 268 LYS A CA 1
ATOM 2237 C C . LYS A 1 268 ? -38.621 14.205 32.762 1.00 54.31 268 LYS A C 1
ATOM 2239 O O . LYS A 1 268 ? -38.629 14.970 33.724 1.00 54.31 268 LYS A O 1
ATOM 2244 N N . GLN A 1 269 ? -39.712 13.927 32.048 1.00 45.38 269 GLN A N 1
ATOM 2245 C CA . GLN A 1 269 ? -41.087 14.255 32.450 1.00 45.38 269 GLN A CA 1
ATOM 2246 C C . GLN A 1 269 ? -41.789 12.988 32.926 1.00 45.38 269 GLN A C 1
ATOM 2248 O O . GLN A 1 269 ? -42.582 13.108 33.881 1.00 45.38 269 GLN A O 1
#

Foldseek 3Di:
DQVQQPAFLFQDDPPDTDGHGPQLLVLLLLLLQPALVSSVVSCCVHNLVVVVVPDPDPDLVSVVVSVLSSVSSNQNRVLNVVCVVPNDDPSSDPLSSLVVSLVVVLVCVVPVQLVSLVCCCVPPVPDDRDDSDDDPVVSVVSNVVSVLVSLVSLLVSVLQCLAPVNCVVSVHDDDPLSVVVNVVSVVLVVVLLVLLLVVLVCCCCPVVVVVDDSVCSSSVVDHDPCVVVSSVSSVVSSVVVVVVVVVSVVVVVVVVVVVVVVCVVPVVD

pLDDT: mean 78.08, std 12.21, range [44.12, 96.5]

Radius of gyration: 21.79 Å; 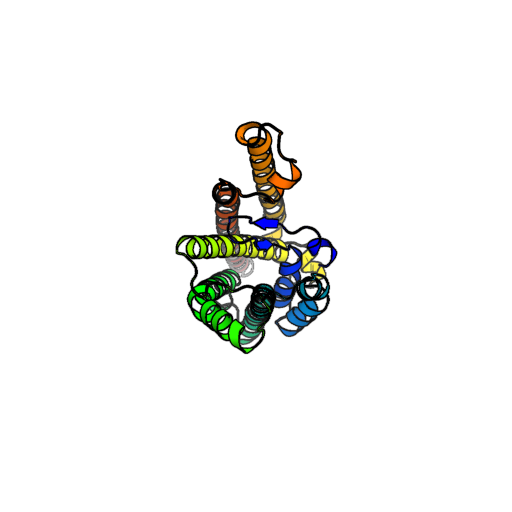chains: 1; bounding box: 74×37×65 Å